Protein AF-A0A9E7F3T4-F1 (afdb_monomer)

Solvent-accessible surface area (backbone atoms only — not comparable to full-atom values): 18998 Å² total; per-residue (Å²): 138,84,79,85,74,94,78,70,84,78,69,40,48,81,39,76,68,89,86,43,88,41,66,52,68,60,65,87,92,50,96,63,85,51,64,50,78,50,92,94,36,70,33,59,64,52,42,50,52,52,27,23,68,76,32,29,88,40,54,29,51,24,41,63,39,78,74,45,80,47,76,48,68,45,98,86,71,51,73,40,64,24,36,40,56,58,60,74,48,66,40,26,24,42,54,49,50,51,51,50,53,14,34,53,12,14,43,45,73,74,65,55,52,93,89,62,40,70,42,81,46,65,86,94,62,83,71,58,72,61,60,62,72,63,70,23,34,31,39,37,27,34,62,80,45,48,59,55,48,58,76,46,46,95,76,42,87,56,47,46,36,37,34,34,45,84,60,95,88,56,68,64,62,54,50,51,39,55,74,78,43,92,44,48,78,44,45,48,68,54,33,27,49,50,4,62,78,52,72,50,91,72,84,80,74,56,35,85,38,81,64,48,70,49,73,40,62,72,95,84,63,82,62,48,70,47,79,37,33,30,40,59,54,36,22,52,38,22,39,53,46,66,80,30,70,86,31,50,70,70,54,79,48,64,71,42,22,46,60,58,65,44,65,45,70,64,73,47,90,43,30,33,39,49,81,21,77,30,31,30,84,94,46,72,11,41,50,76,72,67,57,66,92,58,76,82,73,54,72,73,54,52,50,50,53,50,50,57,51,47,54,56,39,62,73,68,34,70,70,64,33,59,54,60,78,73,108

pLDDT: mean 79.2, std 14.44, range [28.48, 96.56]

Foldseek 3Di:
DDDPPPDDPQPFDFDCDPNDTDGHRDDPVDPDFQQAQDPPDFFLLSLLVVLCVVFVAFFAEWEWAFPDWDWDQDPVRDIFIATFTDAIDTDTSNRVNLLVQLLLQLCVVVVQAAPADEAEAEDDDPQSVQSLVPLHQEYEYELVVLQVCLVCQVVRVSHAEYEYADDPDRPVSQVSCVVRHNHHYHYSVRSSVNCVVPPDDDDDDGQQGWDAFDWDPDPDDDIDTDTDGRSNVRSVLSVVCVVCVVVCVPDPDSSNVSSVSHYDYDFDLQQAAQPRRRHDHPHGGDCVNVVRPYDDDDVSSVVSVVVVVVVVQVVVDDPSVVVVVVD

Organism: NCBI:txid320322

Structure (mmCIF, N/CA/C/O backbone):
data_AF-A0A9E7F3T4-F1
#
_entry.id   AF-A0A9E7F3T4-F1
#
loop_
_atom_site.group_PDB
_atom_site.id
_atom_site.type_symbol
_atom_site.label_atom_id
_atom_site.label_alt_id
_atom_site.label_comp_id
_atom_site.label_asym_id
_atom_site.label_entity_id
_atom_site.label_seq_id
_atom_site.pdbx_PDB_ins_code
_atom_site.Cartn_x
_atom_site.Cartn_y
_atom_site.Cartn_z
_atom_site.occupancy
_atom_site.B_iso_or_equiv
_atom_site.auth_seq_id
_atom_site.auth_comp_id
_atom_site.auth_asym_id
_atom_site.auth_atom_id
_atom_site.pdbx_PDB_model_num
ATOM 1 N N . MET A 1 1 ? -12.074 -7.483 -43.590 1.00 32.19 1 MET A N 1
ATOM 2 C CA . MET A 1 1 ? -13.423 -8.076 -43.707 1.00 32.19 1 MET A CA 1
ATOM 3 C C . MET A 1 1 ? -13.594 -9.117 -42.610 1.00 32.19 1 MET A C 1
ATOM 5 O O . MET A 1 1 ? -13.228 -10.267 -42.806 1.00 32.19 1 MET A O 1
ATOM 9 N N . LEU A 1 2 ? -14.078 -8.712 -41.437 1.00 28.48 2 LEU A N 1
ATOM 10 C CA . LEU A 1 2 ? -14.527 -9.648 -40.406 1.00 28.48 2 LEU A CA 1
ATOM 11 C C . LEU A 1 2 ? -16.024 -9.848 -40.645 1.00 28.48 2 LEU A C 1
ATOM 13 O O . LEU A 1 2 ? -16.797 -8.907 -40.503 1.00 28.48 2 LEU A O 1
ATOM 17 N N . ARG A 1 3 ? -16.412 -11.035 -41.119 1.00 32.00 3 ARG A N 1
ATOM 18 C CA . ARG A 1 3 ? -17.820 -11.432 -41.198 1.00 32.00 3 ARG A CA 1
ATOM 19 C C . ARG A 1 3 ? -18.325 -11.614 -39.771 1.00 32.00 3 ARG A C 1
ATOM 21 O O . ARG A 1 3 ? -17.855 -12.509 -39.075 1.00 32.00 3 ARG A O 1
ATOM 28 N N . GLU A 1 4 ? -19.283 -10.792 -39.362 1.00 39.66 4 GLU A N 1
ATOM 29 C CA . GLU A 1 4 ? -20.151 -11.098 -38.228 1.00 39.66 4 GLU A CA 1
ATOM 30 C C . GLU A 1 4 ? -20.957 -12.357 -38.579 1.00 39.66 4 GLU A C 1
ATOM 32 O O . GLU A 1 4 ? -21.883 -12.322 -39.389 1.00 39.66 4 GLU A O 1
ATOM 37 N N . SER A 1 5 ? -20.557 -13.510 -38.037 1.00 37.91 5 SER A N 1
ATOM 38 C CA . SER A 1 5 ? -21.377 -14.719 -38.097 1.00 37.91 5 SER A CA 1
ATOM 39 C C . SER A 1 5 ? -22.418 -14.642 -36.984 1.00 37.91 5 SER A C 1
ATOM 41 O O . SER A 1 5 ? -22.091 -14.797 -35.806 1.00 37.91 5 SER A O 1
ATOM 43 N N . ASN A 1 6 ? -23.665 -14.400 -37.370 1.00 45.53 6 ASN A N 1
ATOM 44 C CA . ASN A 1 6 ? -24.772 -14.063 -36.482 1.00 45.53 6 ASN A CA 1
ATOM 45 C C . ASN A 1 6 ? -25.425 -15.272 -35.776 1.00 45.53 6 ASN A C 1
ATOM 47 O O . ASN A 1 6 ? -26.602 -15.211 -35.456 1.00 45.53 6 ASN A O 1
ATOM 51 N N . ASP A 1 7 ? -24.700 -16.377 -35.547 1.00 46.28 7 ASP A N 1
ATOM 52 C CA . ASP A 1 7 ? -25.316 -17.591 -34.976 1.00 46.28 7 ASP A CA 1
ATOM 53 C C . ASP A 1 7 ? -24.340 -18.546 -34.257 1.00 46.28 7 ASP A C 1
ATOM 55 O O . ASP A 1 7 ? -24.413 -19.775 -34.338 1.00 46.28 7 ASP A O 1
ATOM 59 N N . ALA A 1 8 ? -23.377 -17.997 -33.515 1.00 49.16 8 ALA A N 1
ATOM 60 C CA . ALA A 1 8 ? -22.582 -18.813 -32.602 1.00 49.16 8 ALA A CA 1
ATOM 61 C C . ALA A 1 8 ? -23.370 -19.043 -31.301 1.00 49.16 8 ALA A C 1
ATOM 63 O O . ALA A 1 8 ? -23.637 -18.088 -30.571 1.00 49.16 8 ALA A O 1
ATOM 64 N N . LYS A 1 9 ? -23.697 -20.307 -30.969 1.00 48.84 9 LYS A N 1
ATOM 65 C CA . LYS A 1 9 ? -24.174 -20.713 -29.629 1.00 48.84 9 LYS A CA 1
ATOM 66 C C . LYS A 1 9 ? -23.283 -20.060 -28.563 1.00 48.84 9 LYS A C 1
ATOM 68 O O . LYS A 1 9 ? -22.160 -20.516 -28.337 1.00 48.84 9 LYS A O 1
ATOM 73 N N . LYS A 1 10 ? -23.767 -19.000 -27.906 1.00 49.59 10 LYS A N 1
ATOM 74 C CA . LYS A 1 10 ? -23.047 -18.331 -26.815 1.00 49.59 10 LYS A CA 1
ATOM 75 C C . LYS A 1 10 ? -22.926 -19.318 -25.650 1.00 49.59 10 LYS A C 1
ATOM 77 O O . LYS A 1 10 ? -23.889 -19.567 -24.934 1.00 49.59 10 LYS A O 1
ATOM 82 N N . ARG A 1 11 ? -21.745 -19.923 -25.476 1.00 51.38 11 ARG A N 1
ATOM 83 C CA . ARG A 1 11 ? -21.412 -20.761 -24.311 1.00 51.38 11 ARG A CA 1
ATOM 84 C C . ARG A 1 11 ? -21.094 -19.847 -23.125 1.00 51.38 11 ARG A C 1
ATOM 86 O O . ARG A 1 11 ? -19.935 -19.536 -22.867 1.00 51.38 11 ARG A O 1
ATOM 93 N N . GLY A 1 12 ? -22.128 -19.385 -22.433 1.00 55.88 12 GLY A N 1
ATOM 94 C CA . GLY A 1 12 ? -21.996 -18.627 -21.191 1.00 55.88 12 GLY A CA 1
ATOM 95 C C . GLY A 1 12 ? -22.996 -19.110 -20.151 1.00 55.88 12 GLY A C 1
ATOM 96 O O . GLY A 1 12 ? -24.037 -19.654 -20.514 1.00 55.88 12 GLY A O 1
ATOM 97 N N . LEU A 1 13 ? -22.684 -18.929 -18.865 1.00 58.44 13 LEU A N 1
ATOM 98 C CA . LEU A 1 13 ? -23.718 -19.043 -17.839 1.00 58.44 13 LEU A CA 1
ATOM 99 C C . LEU A 1 13 ? -24.616 -17.822 -17.913 1.00 58.44 13 LEU A C 1
ATOM 101 O O . LEU A 1 13 ? -24.113 -16.701 -17.971 1.00 58.44 13 LEU A O 1
ATOM 105 N N . LEU A 1 14 ? -25.922 -18.053 -17.848 1.00 58.50 14 LEU A N 1
ATOM 106 C CA . LEU A 1 14 ? -26.858 -16.997 -17.504 1.00 58.50 14 LEU A CA 1
ATOM 107 C C . LEU A 1 14 ? -26.518 -16.501 -16.102 1.00 58.50 14 LEU A C 1
ATOM 109 O O . LEU A 1 14 ? -26.451 -17.286 -15.156 1.00 58.50 14 LEU A O 1
ATOM 113 N N . VAL A 1 15 ? -26.258 -15.206 -16.006 1.00 65.00 15 VAL A N 1
ATOM 114 C CA . VAL A 1 15 ? -26.035 -14.513 -14.743 1.00 65.00 15 VAL A CA 1
ATOM 115 C C . VAL A 1 15 ? -26.965 -13.316 -14.691 1.00 6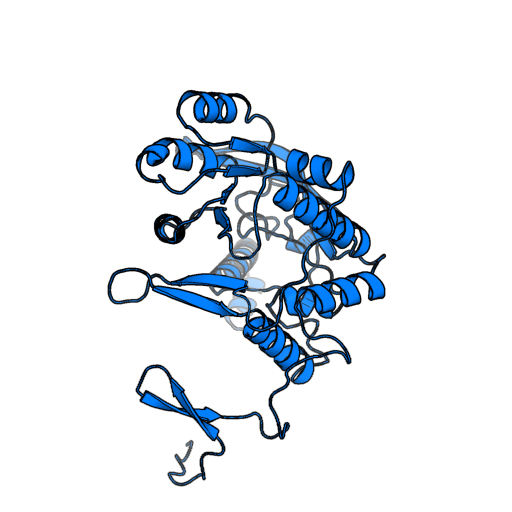5.00 15 VAL A C 1
ATOM 117 O O . VAL A 1 15 ? -27.170 -12.637 -15.696 1.00 65.00 15 VAL A O 1
ATOM 120 N N . ASP A 1 16 ? -27.530 -13.078 -13.516 1.00 58.44 16 ASP A N 1
ATOM 121 C CA . ASP A 1 16 ? -28.232 -11.838 -13.218 1.00 58.44 16 ASP A CA 1
ATOM 122 C C . ASP A 1 16 ? -27.188 -10.811 -12.764 1.00 58.44 16 ASP A C 1
ATOM 124 O O . ASP A 1 16 ? -26.596 -10.937 -11.689 1.00 58.44 16 ASP A O 1
ATOM 128 N N . ALA A 1 17 ? -26.896 -9.844 -13.631 1.00 52.25 17 ALA A N 1
ATOM 129 C CA . ALA A 1 17 ? -25.939 -8.781 -13.367 1.00 52.25 17 ALA A CA 1
ATOM 130 C C . ALA A 1 17 ? -26.692 -7.472 -13.099 1.00 52.25 17 ALA A C 1
ATOM 132 O O . ALA A 1 17 ? -26.730 -6.580 -13.940 1.00 5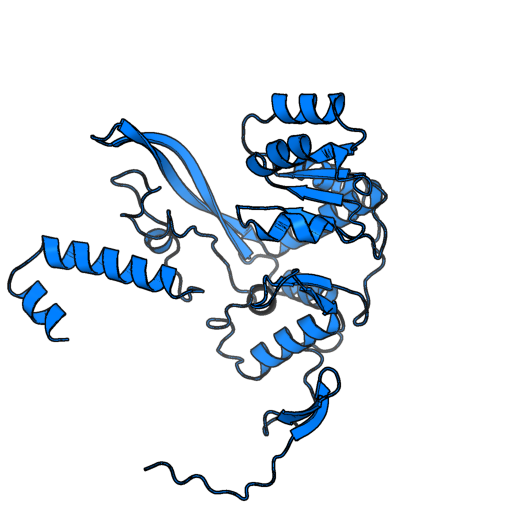2.25 17 ALA A O 1
ATOM 133 N N . GLY A 1 18 ? -27.296 -7.356 -11.914 1.00 52.50 18 GLY A N 1
ATOM 134 C CA . GLY A 1 18 ? -27.983 -6.131 -11.494 1.00 52.50 18 GLY A CA 1
ATOM 135 C C . GLY A 1 18 ? -29.373 -5.942 -12.110 1.00 52.50 18 GLY A C 1
ATOM 136 O O . GLY A 1 18 ? -29.767 -4.806 -12.359 1.00 52.50 18 GLY A O 1
ATOM 137 N N . GLY A 1 19 ? -30.111 -7.030 -12.345 1.00 60.91 19 GLY A N 1
ATOM 138 C CA . GLY A 1 19 ? -31.466 -7.026 -12.900 1.00 60.91 19 GLY A CA 1
ATOM 139 C C . GLY A 1 19 ? -31.524 -7.204 -14.418 1.00 60.91 19 GLY A C 1
ATOM 140 O O . GLY A 1 19 ? -32.616 -7.323 -14.973 1.00 60.91 19 GLY A O 1
ATOM 141 N N . GLU A 1 20 ? -30.374 -7.252 -15.097 1.00 46.12 20 GLU A N 1
ATOM 142 C CA . GLU A 1 20 ? -30.289 -7.535 -16.529 1.00 46.12 20 GLU A CA 1
ATOM 143 C C . GLU A 1 20 ? -29.740 -8.952 -16.773 1.00 46.12 20 GLU A C 1
ATOM 145 O O . GLU A 1 20 ? -28.654 -9.293 -16.282 1.00 46.12 20 GLU A O 1
ATOM 150 N N . PRO A 1 21 ? -30.452 -9.802 -17.543 1.00 59.00 21 PRO A N 1
ATOM 151 C CA . PRO A 1 21 ? -29.960 -11.125 -17.898 1.00 59.00 21 PRO A CA 1
ATOM 152 C C . PRO A 1 21 ? -28.742 -11.007 -18.823 1.00 59.00 21 PRO A C 1
ATOM 154 O O . PRO A 1 21 ? -28.840 -10.583 -19.976 1.00 59.00 21 PRO A O 1
ATOM 157 N N . GLY A 1 22 ? -27.580 -11.413 -18.312 1.00 60.47 22 GLY A N 1
ATOM 158 C CA . GLY A 1 22 ? -26.309 -11.428 -19.028 1.00 60.47 22 GLY A CA 1
ATOM 159 C C . GLY A 1 22 ? -25.767 -12.841 -19.245 1.00 60.47 22 GLY A C 1
ATOM 160 O O . GLY A 1 22 ? -26.224 -13.816 -18.648 1.00 60.47 22 GLY A O 1
ATOM 161 N N . TYR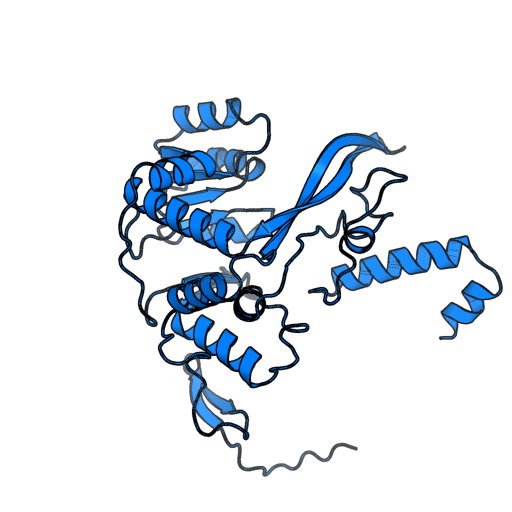 A 1 23 ? -24.741 -12.951 -20.093 1.00 56.16 23 TYR A N 1
ATOM 162 C CA . TYR A 1 23 ? -23.977 -14.186 -20.280 1.00 56.16 23 TYR A CA 1
ATOM 163 C C . TYR A 1 23 ? -22.561 -14.012 -19.732 1.00 56.16 23 TYR A C 1
ATOM 165 O O . TYR A 1 23 ? -21.744 -13.302 -20.318 1.00 56.16 23 TYR A O 1
ATOM 173 N N . ALA A 1 24 ? -22.237 -14.716 -18.651 1.00 58.25 24 ALA A N 1
ATOM 174 C CA . ALA A 1 24 ? -20.861 -14.891 -18.212 1.00 58.25 24 ALA A CA 1
ATOM 175 C C . ALA A 1 24 ? -20.185 -15.926 -19.122 1.00 58.25 24 ALA A C 1
ATOM 177 O O . ALA A 1 24 ? -20.395 -17.136 -18.988 1.00 58.25 24 ALA A O 1
ATOM 178 N N . VAL A 1 25 ? -19.398 -15.453 -20.089 1.00 55.59 25 VAL A N 1
ATOM 179 C CA . VAL A 1 25 ? -18.644 -16.318 -21.006 1.00 55.59 25 VAL A CA 1
ATOM 180 C C . VAL A 1 25 ? -17.485 -16.961 -20.243 1.00 55.59 25 VAL A C 1
ATOM 182 O O . VAL A 1 25 ? -16.633 -16.270 -19.689 1.00 55.59 25 VAL A O 1
ATOM 185 N N . ARG A 1 26 ? -17.453 -18.299 -20.199 1.00 60.62 26 ARG A N 1
ATOM 186 C CA . ARG A 1 26 ? -16.374 -19.058 -19.550 1.00 60.62 26 ARG A CA 1
ATOM 187 C C . ARG A 1 26 ? -15.220 -19.285 -20.519 1.00 60.62 26 ARG A C 1
ATOM 189 O O . ARG A 1 26 ? -15.427 -19.498 -21.714 1.00 60.62 26 ARG A O 1
ATOM 196 N N . ASN A 1 27 ? -13.997 -19.311 -19.997 1.00 61.75 27 ASN A N 1
ATOM 197 C CA . ASN A 1 27 ? -12.861 -19.797 -20.769 1.00 61.75 27 ASN A CA 1
ATOM 198 C C . ASN A 1 27 ? -13.077 -21.289 -21.079 1.00 61.75 27 ASN A C 1
ATOM 200 O O . ASN A 1 27 ? -13.153 -22.104 -20.165 1.00 61.75 27 ASN A O 1
ATOM 204 N N . HIS A 1 28 ? -13.167 -21.637 -22.367 1.00 65.69 28 HIS A N 1
ATOM 205 C CA . HIS A 1 28 ? -13.477 -22.993 -22.842 1.00 65.69 28 HIS A CA 1
ATOM 206 C C . HIS A 1 28 ? -12.525 -24.088 -22.330 1.00 65.69 28 HIS A C 1
ATOM 208 O O . HIS A 1 28 ? -12.869 -25.264 -22.402 1.00 65.69 28 HIS A O 1
ATOM 214 N N . ARG A 1 29 ? -11.336 -23.716 -21.837 1.00 64.94 29 ARG A N 1
ATOM 215 C CA . ARG A 1 29 ? -10.343 -24.643 -21.282 1.00 64.94 29 ARG A CA 1
ATOM 216 C C . ARG A 1 29 ? -10.717 -25.187 -19.898 1.00 64.94 29 ARG A C 1
ATOM 218 O O . ARG A 1 29 ? -10.053 -26.109 -19.440 1.00 64.94 29 ARG A O 1
ATOM 225 N N . PHE A 1 30 ? -11.745 -24.642 -19.241 1.00 67.06 30 PHE A N 1
ATOM 226 C CA . PHE A 1 30 ? -12.135 -25.013 -17.878 1.00 67.06 30 PHE A CA 1
ATOM 227 C C . PHE A 1 30 ? -13.628 -25.358 -17.804 1.00 67.06 30 PHE A C 1
ATOM 229 O O . PHE A 1 30 ? -14.478 -24.595 -18.266 1.00 67.06 30 PHE A O 1
ATOM 236 N N . ALA A 1 31 ? -13.950 -26.515 -17.218 1.00 67.12 31 ALA A N 1
ATOM 237 C CA . ALA A 1 31 ? -15.330 -26.988 -17.063 1.00 67.12 31 ALA A CA 1
ATOM 238 C C . ALA A 1 31 ? -16.066 -26.310 -15.887 1.00 67.12 31 ALA A C 1
ATOM 240 O O . ALA A 1 31 ? -17.285 -26.123 -15.934 1.00 67.12 31 ALA A O 1
ATOM 241 N N . SER A 1 32 ? -15.319 -25.883 -14.868 1.00 66.50 32 SER A N 1
ATOM 242 C CA . SER A 1 32 ? -15.796 -25.210 -13.655 1.00 66.50 32 SER A CA 1
ATOM 243 C C . SER A 1 32 ? -14.996 -23.925 -13.379 1.00 66.50 32 SER A C 1
ATOM 245 O O . SER A 1 32 ? -13.888 -23.771 -13.905 1.00 66.50 32 SER A O 1
ATOM 247 N N . PRO A 1 33 ? -15.546 -22.972 -12.598 1.00 66.56 33 PRO A N 1
ATOM 248 C CA . PRO A 1 33 ? -14.781 -21.834 -12.094 1.00 66.56 33 PRO A CA 1
ATOM 249 C C . PRO A 1 33 ? -13.551 -22.297 -11.305 1.00 66.56 33 PRO A C 1
ATOM 251 O O . PRO A 1 33 ? -13.609 -23.292 -10.586 1.00 66.56 33 PRO A O 1
ATOM 254 N N . VAL A 1 34 ? -12.443 -21.568 -11.440 1.00 67.62 34 VAL A N 1
ATOM 255 C CA . VAL A 1 34 ? -11.259 -21.780 -10.602 1.00 67.62 34 VAL A CA 1
ATOM 256 C C . VAL A 1 34 ? -11.489 -21.044 -9.287 1.00 67.62 34 VAL A C 1
ATOM 258 O O . VAL A 1 34 ? -11.528 -19.814 -9.272 1.00 67.62 34 VAL A O 1
ATOM 261 N N . GLU A 1 35 ? -11.668 -21.791 -8.203 1.00 65.25 35 GLU A N 1
ATOM 262 C CA . GLU A 1 35 ? -11.939 -21.225 -6.875 1.00 65.25 35 GLU A CA 1
ATOM 263 C C . GLU A 1 35 ? -10.657 -21.024 -6.060 1.00 65.25 35 GLU A C 1
ATOM 265 O O . GLU A 1 35 ? -10.528 -20.015 -5.369 1.00 65.25 35 GLU A O 1
ATOM 270 N N . SER A 1 36 ? -9.677 -21.921 -6.205 1.00 67.56 36 SER A N 1
ATOM 271 C CA . SER A 1 36 ? -8.367 -21.803 -5.568 1.00 67.56 36 SER A CA 1
ATOM 272 C C . SER A 1 36 ? -7.229 -22.287 -6.464 1.00 67.56 36 SER A C 1
ATOM 274 O O . SER A 1 36 ? -7.411 -23.096 -7.376 1.00 67.56 36 SER A O 1
ATOM 276 N N . LEU A 1 37 ? -6.037 -21.744 -6.213 1.00 66.25 37 LEU A N 1
ATOM 277 C CA . LEU A 1 37 ? -4.809 -22.085 -6.927 1.00 66.25 37 LEU A CA 1
ATOM 278 C C . LEU A 1 37 ? -4.094 -23.306 -6.334 1.00 66.25 37 LEU A C 1
ATOM 280 O O . LEU A 1 37 ? -3.462 -24.075 -7.058 1.00 66.25 37 LEU A O 1
ATOM 284 N N . TRP A 1 38 ? -4.138 -23.431 -5.008 1.00 70.62 38 TRP A N 1
ATOM 285 C CA . TRP A 1 38 ? -3.433 -24.447 -4.236 1.00 70.62 38 TRP A CA 1
ATOM 286 C C . TRP A 1 38 ? -4.438 -25.289 -3.459 1.00 70.62 38 TRP A C 1
ATOM 288 O O . TRP A 1 38 ? -5.433 -24.779 -2.939 1.00 70.62 38 TRP A O 1
ATOM 298 N N . GLU A 1 39 ? -4.167 -26.589 -3.394 1.00 72.56 39 GLU A N 1
ATOM 299 C CA . GLU A 1 39 ? -4.980 -27.527 -2.631 1.00 72.56 39 GLU A CA 1
ATOM 300 C C . GLU A 1 39 ? -4.984 -27.119 -1.149 1.00 72.56 39 GLU A C 1
ATOM 302 O O . GLU A 1 39 ? -3.942 -26.808 -0.571 1.00 72.56 39 GLU A O 1
ATOM 307 N N . GLY A 1 40 ? -6.175 -27.041 -0.552 1.00 73.06 40 GLY A N 1
ATOM 308 C CA . GLY A 1 40 ? -6.350 -26.593 0.831 1.00 73.06 40 GLY A CA 1
ATOM 309 C C . GLY A 1 40 ? -6.273 -25.076 1.060 1.00 73.06 40 GLY A C 1
ATOM 310 O O . GLY A 1 40 ? -6.352 -24.659 2.209 1.00 73.06 40 GLY A O 1
ATOM 311 N N . VAL A 1 41 ? -6.146 -24.243 0.017 1.00 80.81 41 VAL A N 1
ATOM 312 C CA . VAL A 1 41 ? -6.284 -22.779 0.142 1.00 80.81 41 VAL A CA 1
ATOM 313 C C . VAL A 1 41 ? -7.709 -22.360 -0.189 1.00 80.81 41 VAL A C 1
ATOM 315 O O . VAL A 1 41 ? -8.167 -22.540 -1.313 1.00 80.81 41 VAL A O 1
ATOM 318 N N . SER A 1 42 ? -8.390 -21.752 0.774 1.00 81.00 42 SER A N 1
ATOM 319 C CA . SER A 1 42 ? -9.767 -21.259 0.663 1.00 81.00 42 SER A CA 1
ATOM 320 C C . SER A 1 42 ? -9.898 -19.756 0.942 1.00 81.00 42 SER A C 1
ATOM 322 O O . SER A 1 42 ? -10.922 -19.144 0.626 1.00 81.00 42 SER A O 1
ATOM 324 N N . THR A 1 43 ? -8.847 -19.131 1.484 1.00 82.81 43 THR A N 1
ATOM 325 C CA . THR A 1 43 ? -8.824 -17.708 1.840 1.00 82.81 43 THR A CA 1
ATOM 326 C C . THR A 1 43 ? -7.582 -16.992 1.301 1.00 82.81 43 THR A C 1
ATOM 328 O O . THR A 1 43 ? -6.546 -17.592 1.016 1.00 82.81 43 THR A O 1
ATOM 331 N N . LEU A 1 44 ? -7.657 -15.659 1.196 1.00 80.44 44 LEU A N 1
ATOM 332 C CA . LEU A 1 44 ? -6.486 -14.831 0.874 1.00 80.44 44 LEU A CA 1
ATOM 333 C C . LEU A 1 44 ? -5.386 -14.924 1.942 1.00 80.44 44 LEU A C 1
ATOM 335 O O . LEU A 1 44 ? -4.212 -14.798 1.608 1.00 80.44 44 LEU A O 1
ATOM 339 N N . ALA A 1 45 ? -5.766 -15.124 3.208 1.00 83.50 45 ALA A N 1
ATOM 340 C CA . ALA A 1 45 ? -4.818 -15.244 4.310 1.00 83.50 45 ALA A CA 1
ATOM 341 C C . ALA A 1 45 ? -4.001 -16.535 4.178 1.00 83.50 45 ALA A C 1
ATOM 343 O O . ALA A 1 45 ? -2.778 -16.483 4.227 1.00 83.50 45 ALA A O 1
ATOM 344 N N . GLU A 1 46 ? -4.666 -17.658 3.897 1.00 86.25 46 GLU A N 1
ATOM 345 C CA . GLU A 1 46 ? -4.013 -18.945 3.629 1.00 86.25 46 GLU A CA 1
ATOM 346 C C . GLU A 1 46 ? -3.131 -18.883 2.377 1.00 86.25 46 GLU A C 1
ATOM 348 O O . GLU A 1 46 ? -2.016 -19.403 2.385 1.00 86.25 46 GLU A O 1
ATOM 353 N N . LEU A 1 47 ? -3.591 -18.213 1.309 1.00 85.25 47 LEU A N 1
ATOM 354 C CA . LEU A 1 47 ? -2.790 -18.015 0.096 1.00 85.25 47 LEU A CA 1
ATOM 355 C C . LEU A 1 47 ? -1.494 -17.256 0.408 1.00 85.25 47 LEU A C 1
ATOM 357 O O . LEU A 1 47 ? -0.410 -17.666 -0.013 1.00 85.25 47 LEU A O 1
ATOM 361 N N . PHE A 1 48 ? -1.607 -16.150 1.146 1.00 85.69 48 PHE A N 1
ATOM 362 C CA . PHE A 1 48 ? -0.461 -15.336 1.532 1.00 85.69 48 PHE A CA 1
ATOM 363 C C . PHE A 1 48 ? 0.474 -16.097 2.475 1.00 85.69 48 PHE A C 1
ATOM 365 O O . PHE A 1 48 ? 1.677 -16.133 2.234 1.00 85.69 48 PHE A O 1
ATOM 372 N N . GLU A 1 49 ? -0.062 -16.776 3.490 1.00 88.62 49 GLU A N 1
ATOM 373 C CA . GLU A 1 49 ? 0.712 -17.602 4.417 1.00 88.62 49 GLU A CA 1
ATOM 374 C C . GLU A 1 49 ? 1.490 -18.698 3.682 1.00 88.62 49 GLU A C 1
ATOM 376 O O . GLU A 1 49 ? 2.696 -18.850 3.891 1.00 88.62 49 GLU A O 1
ATOM 381 N N . GLN A 1 50 ? 0.837 -19.450 2.791 1.00 88.88 50 GLN A N 1
ATOM 382 C CA . GLN A 1 50 ? 1.509 -20.483 2.006 1.00 88.88 50 GLN A CA 1
ATOM 383 C C . GLN A 1 50 ? 2.583 -19.887 1.086 1.00 88.88 50 GLN A C 1
ATOM 385 O O . GLN A 1 50 ? 3.662 -20.472 0.952 1.00 88.88 50 GLN A O 1
ATOM 390 N N . SER A 1 51 ? 2.339 -18.709 0.500 1.00 88.31 51 SER A N 1
ATOM 391 C CA . SER A 1 51 ? 3.343 -18.026 -0.318 1.00 88.31 51 SER A CA 1
ATOM 392 C C . SER A 1 51 ? 4.557 -17.630 0.519 1.00 88.31 51 SER A C 1
ATOM 394 O O . SER A 1 51 ? 5.698 -17.937 0.165 1.00 88.31 51 SER A O 1
ATOM 396 N N . CYS A 1 52 ? 4.317 -17.050 1.695 1.00 90.38 52 CYS A N 1
ATOM 397 C CA . CYS A 1 52 ? 5.367 -16.655 2.617 1.00 90.38 52 CYS A CA 1
ATOM 398 C C . CYS A 1 52 ? 6.161 -17.844 3.159 1.00 90.38 52 CYS A C 1
ATOM 400 O O . CYS A 1 52 ? 7.380 -17.749 3.276 1.00 90.38 52 CYS A O 1
ATOM 402 N N . LYS A 1 53 ? 5.521 -18.993 3.409 1.00 91.38 53 LYS A N 1
ATOM 403 C CA . LYS A 1 53 ? 6.218 -20.242 3.758 1.00 91.38 53 LYS A CA 1
ATOM 404 C C . LYS A 1 53 ? 7.107 -20.727 2.614 1.00 91.38 53 LYS A C 1
ATOM 406 O O . LYS A 1 53 ? 8.259 -21.092 2.837 1.00 91.38 53 LYS A O 1
ATOM 411 N N . ARG A 1 54 ? 6.596 -20.710 1.380 1.00 92.38 54 ARG A N 1
ATOM 412 C CA . ARG A 1 54 ? 7.316 -21.197 0.195 1.00 92.38 54 ARG A CA 1
ATOM 413 C C . ARG A 1 54 ? 8.495 -20.309 -0.200 1.00 92.38 54 ARG A C 1
ATOM 415 O O . ARG A 1 54 ? 9.506 -20.816 -0.686 1.00 92.38 54 ARG A O 1
ATOM 422 N N . PHE A 1 55 ? 8.368 -18.997 -0.025 1.00 93.88 55 PHE A N 1
ATOM 423 C CA . PHE A 1 55 ? 9.335 -18.007 -0.498 1.00 93.88 55 PHE A CA 1
ATOM 424 C C . PHE A 1 55 ? 9.991 -17.209 0.628 1.00 93.88 55 PHE A C 1
ATOM 426 O O . PHE A 1 55 ? 10.537 -16.148 0.354 1.00 93.88 55 PHE A O 1
ATOM 433 N N . ALA A 1 56 ? 9.991 -17.724 1.861 1.00 95.56 56 ALA A N 1
ATOM 434 C CA . ALA A 1 56 ? 10.355 -17.002 3.084 1.00 95.56 56 ALA A CA 1
ATOM 435 C C . ALA A 1 56 ? 11.597 -16.101 2.966 1.00 95.56 56 ALA A C 1
ATOM 437 O O . ALA A 1 56 ? 11.551 -14.949 3.385 1.00 95.56 56 ALA A O 1
ATOM 438 N N . CYS A 1 57 ? 12.681 -16.600 2.364 1.00 96.50 57 CYS A N 1
ATOM 439 C CA . CYS A 1 57 ? 13.950 -15.872 2.245 1.00 96.50 57 CYS A CA 1
ATOM 440 C C . CYS A 1 57 ? 14.063 -14.990 0.989 1.00 96.50 57 CYS A C 1
ATOM 442 O O . CYS A 1 57 ? 15.080 -14.324 0.801 1.00 96.50 57 CYS A O 1
ATOM 444 N N . LYS A 1 58 ? 13.077 -15.008 0.085 1.00 95.12 58 LYS A N 1
ATOM 445 C CA . LYS A 1 58 ? 13.089 -14.159 -1.110 1.00 95.12 58 LYS A CA 1
ATOM 446 C C . LYS A 1 58 ? 12.687 -12.727 -0.752 1.00 95.12 58 LYS A C 1
ATOM 448 O O . LYS A 1 58 ? 11.823 -12.551 0.105 1.00 95.12 58 LYS A O 1
ATOM 453 N N . PRO A 1 59 ? 13.233 -11.714 -1.444 1.00 94.00 59 PRO A N 1
ATOM 454 C CA . PRO A 1 59 ? 12.732 -10.350 -1.343 1.00 94.00 59 PRO A CA 1
ATOM 455 C C . PRO A 1 59 ? 11.298 -10.262 -1.882 1.00 94.00 59 PRO A C 1
ATOM 457 O O . PRO A 1 59 ? 11.004 -10.805 -2.950 1.00 94.00 59 PRO A O 1
ATOM 460 N N . LEU A 1 60 ? 10.425 -9.572 -1.151 1.00 88.00 60 LEU A N 1
ATOM 461 C CA . LEU A 1 60 ? 9.028 -9.334 -1.506 1.00 88.00 60 LEU A CA 1
ATOM 462 C C . LEU A 1 60 ? 8.789 -7.860 -1.840 1.00 88.00 60 LEU A C 1
ATOM 464 O O . LEU A 1 60 ? 8.555 -7.555 -3.004 1.00 88.00 60 LEU A O 1
ATOM 468 N N . LEU A 1 61 ? 8.872 -6.951 -0.862 1.00 87.50 61 LEU A N 1
ATOM 469 C CA . LEU A 1 61 ? 8.595 -5.523 -1.077 1.00 87.50 61 LEU A CA 1
ATOM 470 C C . LEU A 1 61 ? 9.888 -4.717 -1.012 1.00 87.50 61 LEU A C 1
ATOM 472 O O . LEU A 1 61 ? 10.638 -4.806 -0.042 1.00 87.50 61 LEU A O 1
ATOM 476 N N . GLY A 1 62 ? 10.145 -3.938 -2.056 1.00 89.06 62 GLY A N 1
ATOM 477 C CA . GLY A 1 62 ? 11.317 -3.088 -2.181 1.00 89.06 62 GLY A CA 1
ATOM 478 C C . GLY A 1 62 ? 10.934 -1.619 -2.236 1.00 89.06 62 GLY A C 1
ATOM 479 O O . GLY A 1 62 ? 10.117 -1.226 -3.066 1.00 89.06 62 GLY A O 1
ATOM 480 N N . SER A 1 63 ? 11.598 -0.794 -1.433 1.00 90.12 63 SER A N 1
ATOM 481 C CA . SER A 1 63 ? 11.478 0.667 -1.481 1.00 90.12 63 SER A CA 1
ATOM 482 C C . SER A 1 63 ? 12.859 1.309 -1.545 1.00 90.12 63 SER A C 1
ATOM 484 O O . SER A 1 63 ? 13.839 0.759 -1.045 1.00 90.12 63 SER A O 1
ATOM 486 N N . ARG A 1 64 ? 12.963 2.478 -2.178 1.00 90.31 64 ARG A N 1
ATOM 487 C CA . ARG A 1 64 ? 14.224 3.227 -2.215 1.00 90.31 64 ARG A CA 1
ATOM 488 C C . ARG A 1 64 ? 14.519 3.848 -0.859 1.00 90.31 64 ARG A C 1
ATOM 490 O O . ARG A 1 64 ? 13.663 4.517 -0.287 1.00 90.31 64 ARG A O 1
ATOM 497 N N . GLU A 1 65 ? 15.759 3.710 -0.410 1.00 91.44 65 GLU A N 1
ATOM 498 C CA . GLU A 1 65 ? 16.273 4.492 0.710 1.00 91.44 65 GLU A CA 1
ATOM 499 C C . GLU A 1 65 ? 16.312 5.982 0.343 1.00 91.44 65 GLU A C 1
ATOM 501 O O . GLU A 1 65 ? 16.852 6.363 -0.700 1.00 91.44 65 GLU A O 1
ATOM 506 N N . LEU A 1 66 ? 15.749 6.837 1.193 1.00 89.62 66 LEU A N 1
ATOM 507 C CA . LEU A 1 66 ? 15.849 8.282 1.041 1.00 89.62 66 LEU A CA 1
ATOM 508 C C . LEU A 1 66 ? 17.131 8.779 1.724 1.00 89.62 66 LEU A C 1
ATOM 510 O O . LEU A 1 66 ? 17.191 8.837 2.944 1.00 89.62 66 LEU A O 1
ATOM 514 N N . ILE A 1 67 ? 18.137 9.176 0.939 1.00 93.06 67 ILE A N 1
ATOM 515 C CA . ILE A 1 67 ? 19.409 9.703 1.467 1.00 93.06 67 ILE A CA 1
ATOM 516 C C . ILE A 1 67 ? 19.246 11.165 1.881 1.00 93.06 67 ILE A C 1
ATOM 518 O O . ILE A 1 67 ? 19.704 11.577 2.942 1.00 93.06 67 ILE A O 1
ATOM 522 N N . SER A 1 68 ? 18.640 11.984 1.019 1.00 92.19 68 SER A N 1
ATOM 523 C CA . SER A 1 68 ? 18.368 13.384 1.347 1.00 92.19 68 SER A CA 1
ATOM 524 C C . SER A 1 68 ? 17.268 14.000 0.494 1.00 92.19 68 SER A C 1
ATOM 526 O O . SER A 1 68 ? 17.047 13.617 -0.659 1.00 92.19 68 SER A O 1
ATOM 528 N N . ARG A 1 69 ? 16.597 15.000 1.073 1.00 92.19 69 ARG A N 1
ATOM 529 C CA . ARG A 1 69 ? 15.672 15.899 0.378 1.00 92.19 69 ARG A CA 1
ATOM 530 C C . ARG A 1 69 ? 16.380 17.221 0.099 1.00 92.19 69 ARG A C 1
ATOM 532 O O . ARG A 1 69 ? 17.141 17.718 0.924 1.00 92.19 69 ARG A O 1
ATOM 539 N N . GLY A 1 70 ? 16.131 17.785 -1.069 1.00 88.62 70 GLY A N 1
ATOM 540 C CA . GLY A 1 70 ? 16.559 19.121 -1.454 1.00 88.62 70 GLY A CA 1
ATOM 541 C C . GLY A 1 70 ? 15.420 19.859 -2.141 1.00 88.62 70 GLY A C 1
ATOM 542 O O . GLY A 1 70 ? 14.433 19.254 -2.554 1.00 88.62 70 GLY A O 1
ATOM 543 N N . THR A 1 71 ? 15.580 21.166 -2.295 1.00 88.75 71 THR A N 1
ATOM 544 C CA . THR A 1 71 ? 14.612 22.013 -2.993 1.00 88.75 71 THR A CA 1
ATOM 545 C C . THR A 1 71 ? 15.328 22.730 -4.124 1.00 88.75 71 THR A C 1
ATOM 547 O O . THR A 1 71 ? 16.323 23.413 -3.893 1.00 88.75 71 THR A O 1
ATOM 550 N N . GLU A 1 72 ? 14.831 22.582 -5.348 1.00 85.00 72 GLU A N 1
ATOM 551 C CA . GLU A 1 72 ? 15.266 23.389 -6.487 1.00 85.00 72 GLU A CA 1
ATOM 552 C C . GLU A 1 72 ? 14.195 24.439 -6.779 1.00 85.00 72 GLU A C 1
ATOM 554 O O . GLU A 1 72 ? 13.023 24.108 -6.950 1.00 85.00 72 GLU A O 1
ATOM 559 N N . VAL A 1 73 ? 14.593 25.708 -6.838 1.00 84.31 73 VAL A N 1
ATOM 560 C CA . VAL A 1 73 ? 13.707 26.803 -7.241 1.00 84.31 73 VAL A CA 1
ATOM 561 C C . VAL A 1 73 ? 13.916 27.055 -8.731 1.00 84.31 73 VAL A C 1
ATOM 563 O O . VAL A 1 73 ? 15.041 27.267 -9.182 1.00 84.31 73 VAL A O 1
ATOM 566 N N . SER A 1 74 ? 12.839 26.971 -9.508 1.00 77.31 74 SER A N 1
ATOM 567 C CA . SER A 1 74 ? 12.846 27.321 -10.929 1.00 77.31 74 SER A CA 1
ATOM 568 C C . SER A 1 74 ? 13.009 28.831 -11.113 1.00 77.31 74 SER A C 1
ATOM 570 O O . SER A 1 74 ? 12.747 29.609 -10.198 1.00 77.31 74 SER A O 1
ATOM 572 N N . GLN A 1 75 ? 13.375 29.254 -12.323 1.00 78.56 75 GLN A N 1
ATOM 573 C CA . GLN A 1 75 ? 13.466 30.672 -12.694 1.00 78.56 75 GLN A CA 1
ATOM 574 C C . GLN A 1 75 ? 12.139 31.422 -12.463 1.00 78.56 75 GLN A C 1
ATOM 576 O O . GLN A 1 75 ? 12.156 32.597 -12.117 1.00 78.56 75 GLN A O 1
ATOM 581 N N . ASP A 1 76 ? 11.006 30.715 -12.534 1.00 80.25 76 ASP A N 1
ATOM 582 C CA . ASP A 1 76 ? 9.663 31.252 -12.260 1.00 80.25 76 ASP A CA 1
ATOM 583 C C . ASP A 1 76 ? 9.323 31.348 -10.753 1.00 80.25 76 ASP A C 1
ATOM 585 O O . ASP A 1 76 ? 8.160 31.512 -10.390 1.00 80.25 76 ASP A O 1
ATOM 589 N N . GLY A 1 77 ? 10.282 31.117 -9.850 1.00 78.75 77 GLY A N 1
ATOM 590 C CA . GLY A 1 77 ? 10.076 31.131 -8.393 1.00 78.75 77 GLY A CA 1
ATOM 591 C C . GLY A 1 77 ? 9.381 29.890 -7.812 1.00 78.75 77 GLY A C 1
ATOM 592 O O . GLY A 1 77 ? 9.261 29.760 -6.595 1.00 78.75 77 GLY A O 1
ATOM 593 N N . ARG A 1 78 ? 8.950 28.938 -8.651 1.00 81.50 78 ARG A N 1
ATOM 594 C CA . ARG A 1 78 ? 8.351 27.669 -8.200 1.00 81.50 78 ARG A CA 1
ATOM 595 C C . ARG A 1 78 ? 9.403 26.753 -7.581 1.00 81.50 78 ARG A C 1
ATOM 597 O O . ARG A 1 78 ? 10.395 26.436 -8.235 1.00 81.50 78 ARG A O 1
ATOM 604 N N . SER A 1 79 ? 9.165 26.291 -6.358 1.00 80.69 79 SER A N 1
ATOM 605 C CA . SER A 1 79 ? 10.006 25.310 -5.675 1.00 80.69 79 SER A CA 1
ATOM 606 C C . SER A 1 79 ? 9.562 23.880 -5.987 1.00 80.69 79 SER A C 1
ATOM 608 O O . SER A 1 79 ? 8.377 23.549 -5.961 1.00 80.69 79 SER A O 1
ATOM 610 N N . PHE A 1 80 ? 10.530 23.018 -6.279 1.00 83.62 80 PHE A N 1
ATOM 611 C CA . PHE A 1 80 ? 10.322 21.598 -6.526 1.00 83.62 80 PHE A CA 1
ATOM 612 C C . PHE A 1 80 ? 11.177 20.782 -5.564 1.00 83.62 80 PHE A C 1
ATOM 614 O O . PHE A 1 80 ? 12.387 20.989 -5.460 1.00 83.62 80 PHE A O 1
ATOM 621 N N . GLU A 1 81 ? 10.544 19.831 -4.882 1.00 87.88 81 GLU A N 1
ATOM 622 C CA . GLU A 1 81 ? 11.248 18.844 -4.066 1.00 87.88 81 GLU A CA 1
ATOM 623 C C . GLU A 1 81 ? 12.076 17.921 -4.973 1.00 87.88 81 GLU A C 1
ATOM 625 O O . GLU A 1 81 ? 11.573 17.355 -5.947 1.00 87.88 81 GLU A O 1
ATOM 630 N N . LYS A 1 82 ? 13.348 17.753 -4.621 1.00 91.31 82 LYS A N 1
ATOM 631 C CA . LYS A 1 82 ? 14.286 16.806 -5.219 1.00 91.31 82 LYS A CA 1
ATOM 632 C C . LYS A 1 82 ? 14.724 15.796 -4.169 1.00 91.31 82 LYS A C 1
ATOM 634 O O . LYS A 1 82 ? 15.057 16.153 -3.045 1.00 91.31 82 LYS A O 1
ATOM 639 N N . LEU A 1 83 ? 14.780 14.536 -4.561 1.00 93.19 83 LEU A N 1
ATOM 640 C CA . LEU A 1 83 ? 15.137 13.399 -3.732 1.00 93.19 83 LEU A CA 1
ATOM 641 C C . LEU A 1 83 ? 16.458 12.821 -4.234 1.00 93.19 83 LEU A C 1
ATOM 643 O O . LEU A 1 83 ? 16.622 12.532 -5.424 1.00 93.19 83 LEU A O 1
ATOM 647 N N . HIS A 1 84 ? 17.404 12.645 -3.319 1.00 94.19 84 HIS A N 1
ATOM 648 C CA . HIS A 1 84 ? 18.552 11.777 -3.522 1.00 94.19 84 HIS A CA 1
ATOM 649 C C . HIS A 1 84 ? 18.205 10.411 -2.939 1.00 94.19 84 HIS A C 1
ATOM 651 O O . HIS A 1 84 ? 18.066 10.265 -1.726 1.00 94.19 84 HIS A O 1
ATOM 657 N N . LEU A 1 85 ? 18.023 9.430 -3.818 1.00 94.06 85 LEU A N 1
ATOM 658 C CA . LEU A 1 85 ? 17.592 8.089 -3.448 1.00 94.06 85 LEU A CA 1
ATOM 659 C C . LEU A 1 85 ? 18.765 7.105 -3.553 1.00 94.06 85 LEU A C 1
ATOM 661 O O . LEU A 1 85 ? 19.479 7.096 -4.558 1.00 94.06 85 LEU A O 1
ATOM 665 N N . GLY A 1 86 ? 18.934 6.266 -2.532 1.00 94.06 86 GLY A N 1
ATOM 666 C CA . GLY A 1 86 ? 19.951 5.220 -2.432 1.00 94.06 86 GLY A CA 1
ATOM 667 C C . GLY A 1 86 ? 19.576 3.954 -3.195 1.00 94.06 86 GLY A C 1
ATOM 668 O O . GLY A 1 86 ? 18.946 4.026 -4.249 1.00 94.06 86 GLY A O 1
ATOM 669 N N . ASN A 1 87 ? 19.965 2.787 -2.687 1.00 95.88 87 ASN A N 1
ATOM 670 C CA . ASN A 1 87 ? 19.564 1.504 -3.269 1.00 95.88 87 ASN A CA 1
ATOM 671 C C . ASN A 1 87 ? 18.153 1.097 -2.810 1.00 95.88 87 ASN A C 1
ATOM 673 O O . ASN A 1 87 ? 17.563 1.725 -1.928 1.00 95.88 87 ASN A O 1
ATOM 677 N N . TYR A 1 88 ? 17.597 0.059 -3.439 1.00 93.88 88 TYR A N 1
ATOM 678 C CA . TYR A 1 88 ? 16.393 -0.592 -2.928 1.00 93.88 88 TYR A CA 1
ATOM 679 C C . TYR A 1 88 ? 16.723 -1.358 -1.648 1.00 93.88 88 TYR A C 1
ATOM 681 O O . TYR A 1 88 ? 17.608 -2.213 -1.654 1.00 93.88 88 TYR A O 1
ATOM 689 N N . GLN A 1 89 ? 15.978 -1.061 -0.591 1.00 93.75 89 GLN A N 1
ATOM 690 C CA . GLN A 1 89 ? 15.921 -1.849 0.631 1.00 93.75 89 GLN A CA 1
ATOM 691 C C . GLN A 1 89 ? 14.722 -2.784 0.525 1.00 93.75 89 GLN A C 1
ATOM 693 O O . GLN A 1 89 ? 13.642 -2.365 0.098 1.00 93.75 89 GLN A O 1
ATOM 698 N N . TRP A 1 90 ? 14.928 -4.051 0.865 1.00 93.25 90 TRP A N 1
ATOM 699 C CA . TRP A 1 90 ? 13.945 -5.108 0.663 1.00 93.25 90 TRP A CA 1
ATOM 700 C C . TRP A 1 90 ? 13.513 -5.699 1.992 1.00 93.25 90 TRP A C 1
ATOM 702 O O . TRP A 1 90 ? 14.356 -5.975 2.839 1.00 93.25 90 TRP A O 1
ATOM 712 N N . ILE A 1 91 ? 12.218 -5.972 2.113 1.00 90.88 91 ILE A N 1
ATOM 713 C CA . ILE A 1 91 ? 11.705 -6.924 3.095 1.00 90.88 91 ILE A CA 1
ATOM 714 C C . ILE A 1 91 ? 11.486 -8.263 2.401 1.00 90.88 91 ILE A C 1
ATOM 716 O O . ILE A 1 91 ? 10.996 -8.326 1.268 1.00 90.88 91 ILE A O 1
ATOM 720 N N . SER A 1 92 ? 11.859 -9.341 3.068 1.00 95.62 92 SER A N 1
ATOM 721 C CA . SER A 1 92 ? 11.593 -10.700 2.620 1.00 95.62 92 SER A CA 1
ATOM 722 C C . SER A 1 92 ? 10.131 -11.096 2.833 1.00 95.62 92 SER A C 1
ATOM 724 O O . SER A 1 92 ? 9.407 -10.481 3.617 1.00 95.62 92 SER A O 1
ATOM 726 N N . TYR A 1 93 ? 9.687 -12.159 2.163 1.00 92.81 93 TYR A N 1
ATOM 727 C CA . TYR A 1 93 ? 8.369 -12.756 2.406 1.00 92.81 93 TYR A CA 1
ATOM 728 C C . TYR A 1 93 ? 8.169 -13.137 3.883 1.00 92.81 93 TYR A C 1
ATOM 730 O O . TYR A 1 93 ? 7.102 -12.907 4.449 1.00 92.81 93 TYR A O 1
ATOM 738 N N . GLY A 1 94 ? 9.198 -13.697 4.527 1.00 93.44 94 GLY A N 1
ATOM 739 C CA . GLY A 1 94 ? 9.140 -14.074 5.938 1.00 93.44 94 GLY A CA 1
ATOM 740 C C . GLY A 1 94 ? 9.018 -12.867 6.872 1.00 93.44 94 GLY A C 1
ATOM 741 O O . GLY A 1 94 ? 8.261 -12.917 7.839 1.00 93.44 94 GLY A O 1
ATOM 742 N N . GLU A 1 95 ? 9.724 -11.773 6.579 1.00 92.38 95 GLU A N 1
ATOM 743 C CA . GLU A 1 95 ? 9.601 -10.513 7.329 1.00 92.38 95 GLU A CA 1
ATOM 744 C C . GLU A 1 95 ? 8.236 -9.861 7.117 1.00 92.38 95 GLU A C 1
ATOM 746 O O . GLU A 1 95 ? 7.601 -9.457 8.087 1.00 92.38 95 GLU A O 1
ATOM 751 N N . ALA A 1 96 ? 7.737 -9.835 5.878 1.00 88.50 96 ALA A N 1
ATOM 752 C CA . ALA A 1 96 ? 6.411 -9.313 5.571 1.00 88.50 96 ALA A CA 1
ATOM 753 C C . ALA A 1 96 ? 5.304 -10.099 6.288 1.00 88.50 96 ALA A C 1
ATOM 755 O O . ALA A 1 96 ? 4.387 -9.500 6.842 1.00 88.50 96 ALA A O 1
ATOM 756 N N . PHE A 1 97 ? 5.403 -11.432 6.338 1.00 90.62 97 PHE A N 1
ATOM 757 C CA . PHE A 1 97 ? 4.453 -12.258 7.083 1.00 90.62 97 PHE A CA 1
ATOM 758 C C . PHE A 1 97 ? 4.456 -11.933 8.580 1.00 90.62 97 PHE A C 1
ATOM 760 O O . PHE A 1 97 ? 3.393 -11.741 9.165 1.00 90.62 97 PHE A O 1
ATOM 767 N N . LYS A 1 98 ? 5.641 -11.799 9.191 1.00 92.25 98 LYS A N 1
ATOM 768 C CA . LYS A 1 98 ? 5.769 -11.392 10.600 1.00 92.25 98 LYS A CA 1
ATOM 769 C C . LYS A 1 98 ? 5.145 -10.020 10.848 1.00 92.25 98 LYS A C 1
ATOM 771 O O . LYS A 1 98 ? 4.353 -9.889 11.776 1.00 92.25 98 LYS A O 1
ATOM 776 N N . ALA A 1 99 ? 5.443 -9.035 10.001 1.00 89.50 99 ALA A N 1
ATOM 777 C CA . ALA A 1 99 ? 4.871 -7.696 10.102 1.00 89.50 99 ALA A CA 1
ATOM 778 C C . ALA A 1 99 ? 3.335 -7.724 9.994 1.00 89.50 99 ALA A C 1
ATOM 780 O O . ALA A 1 99 ? 2.649 -7.088 10.789 1.00 89.50 99 ALA A O 1
ATOM 781 N N . VAL A 1 100 ? 2.773 -8.519 9.074 1.00 89.44 100 VAL A N 1
ATOM 782 C CA . VAL A 1 100 ? 1.316 -8.699 8.945 1.00 89.44 100 VAL A CA 1
ATOM 783 C C . VAL A 1 100 ? 0.707 -9.317 10.206 1.00 89.44 100 VAL A C 1
ATOM 785 O O . VAL A 1 100 ? -0.308 -8.813 10.682 1.00 89.44 100 VAL A O 1
ATOM 788 N N . CYS A 1 101 ? 1.316 -10.359 10.781 1.00 91.81 101 CYS A N 1
ATOM 789 C CA . CYS A 1 101 ? 0.837 -10.977 12.025 1.00 91.81 101 CYS A CA 1
ATOM 790 C C . CYS A 1 101 ? 0.897 -10.011 13.218 1.00 91.81 101 CYS A C 1
ATOM 792 O O . CYS A 1 101 ? -0.050 -9.939 14.007 1.00 91.81 101 CYS A O 1
ATOM 794 N N . ASN A 1 102 ? 1.981 -9.238 13.322 1.00 93.69 102 ASN A N 1
ATOM 795 C CA . ASN A 1 102 ? 2.149 -8.214 14.348 1.00 93.69 102 ASN A CA 1
ATOM 796 C C . ASN A 1 102 ? 1.088 -7.117 14.194 1.00 93.69 102 ASN A C 1
ATOM 798 O O . ASN A 1 102 ? 0.370 -6.815 15.140 1.00 93.69 102 ASN A O 1
ATOM 802 N N . ILE A 1 103 ? 0.902 -6.571 12.990 1.00 91.50 103 ILE A N 1
ATOM 803 C CA . ILE A 1 103 ? -0.133 -5.562 12.733 1.00 91.50 103 ILE A CA 1
ATOM 804 C C . ILE A 1 103 ? -1.530 -6.117 13.019 1.00 91.50 103 ILE A C 1
ATOM 806 O O . ILE A 1 103 ? -2.313 -5.450 13.689 1.00 91.50 103 ILE A O 1
ATOM 810 N N . ALA A 1 104 ? -1.849 -7.337 12.578 1.00 90.44 104 ALA A N 1
ATOM 811 C CA . ALA A 1 104 ? -3.143 -7.962 12.850 1.00 90.44 104 ALA A CA 1
ATOM 812 C C . ALA A 1 104 ? -3.412 -8.079 14.360 1.00 90.44 104 ALA A C 1
ATOM 814 O O . ALA A 1 104 ? -4.475 -7.671 14.829 1.00 90.44 104 ALA A O 1
ATOM 815 N N . SER A 1 105 ? -2.425 -8.550 15.129 1.00 93.94 105 SER A N 1
ATOM 816 C CA . SER A 1 105 ? -2.510 -8.631 16.593 1.00 93.94 105 SER A CA 1
ATOM 817 C C . SER A 1 105 ? -2.678 -7.251 17.237 1.00 93.94 105 SER A C 1
ATOM 819 O O . SER A 1 105 ? -3.492 -7.084 18.145 1.00 93.94 105 SER A O 1
ATOM 821 N N . GLY A 1 106 ? -1.951 -6.242 16.751 1.00 94.69 106 GLY A N 1
ATOM 822 C CA . GLY A 1 106 ? -2.057 -4.864 17.229 1.00 94.69 106 GLY A CA 1
ATOM 823 C C . GLY A 1 106 ? -3.433 -4.248 16.975 1.00 94.69 106 GLY A C 1
ATOM 824 O O . GLY A 1 106 ? -4.000 -3.614 17.863 1.00 94.69 106 GLY A O 1
ATOM 825 N N . LEU A 1 107 ? -4.017 -4.480 15.794 1.00 92.62 107 LEU A N 1
ATOM 826 C CA . LEU A 1 107 ? -5.370 -4.022 15.462 1.00 92.62 107 LEU A CA 1
ATOM 827 C C . LEU A 1 107 ? -6.420 -4.652 16.393 1.00 92.62 107 LEU A C 1
ATOM 829 O O . LEU A 1 107 ? -7.295 -3.942 16.889 1.00 92.62 107 LEU A O 1
ATOM 833 N N . LEU A 1 108 ? -6.303 -5.951 16.693 1.00 93.25 108 LEU A N 1
ATOM 834 C CA . LEU A 1 108 ? -7.186 -6.630 17.652 1.00 93.25 108 LEU A CA 1
ATOM 835 C C . LEU A 1 108 ? -7.062 -6.036 19.062 1.00 93.25 108 LEU A C 1
ATOM 837 O O . LEU A 1 108 ? -8.068 -5.855 19.747 1.00 93.25 108 LEU A O 1
ATOM 841 N N . GLN A 1 109 ? -5.847 -5.680 19.490 1.00 93.69 109 GLN A N 1
ATOM 842 C CA . GLN A 1 109 ? -5.619 -5.026 20.783 1.00 93.69 109 GLN A CA 1
ATOM 843 C C . GLN A 1 109 ? -6.196 -3.610 20.863 1.00 93.69 109 GLN A C 1
ATOM 845 O O . GLN A 1 109 ? -6.626 -3.196 21.938 1.00 93.69 109 GLN A O 1
ATOM 850 N N . LEU A 1 110 ? -6.266 -2.885 19.741 1.00 92.50 110 LEU A N 1
ATOM 851 C CA . LEU A 1 110 ? -6.999 -1.616 19.662 1.00 92.50 110 LEU A CA 1
ATOM 852 C C . LEU A 1 110 ? -8.524 -1.799 19.760 1.00 92.50 110 LEU A C 1
ATOM 854 O O . LEU A 1 110 ? -9.253 -0.814 19.824 1.00 92.50 110 LEU A O 1
ATOM 858 N N . GLY A 1 111 ? -9.012 -3.042 19.805 1.00 91.88 111 GLY A N 1
ATOM 859 C CA . GLY A 1 111 ? -10.429 -3.370 19.912 1.00 91.88 111 GLY A CA 1
ATOM 860 C C . GLY A 1 111 ? -11.144 -3.459 18.567 1.00 91.88 111 GLY A C 1
ATOM 861 O O . GLY A 1 111 ? -12.371 -3.554 18.561 1.00 91.88 111 GLY A O 1
ATOM 862 N N . ILE A 1 112 ? -10.402 -3.448 17.453 1.00 90.88 112 ILE A N 1
ATOM 863 C CA . ILE A 1 112 ? -10.957 -3.616 16.108 1.00 90.88 112 ILE A CA 1
ATOM 864 C C . ILE A 1 112 ? -11.387 -5.071 15.947 1.00 90.88 112 ILE A C 1
ATOM 866 O O . ILE A 1 112 ? -10.599 -5.993 16.153 1.00 90.88 112 ILE A O 1
ATOM 870 N N . LYS A 1 113 ? -12.650 -5.281 15.585 1.00 88.25 113 LYS A N 1
ATOM 871 C CA . LYS A 1 113 ? -13.262 -6.607 15.474 1.00 88.25 113 LYS A CA 1
ATOM 872 C C . LYS A 1 113 ? -13.446 -7.022 14.022 1.00 88.25 113 LYS A C 1
ATOM 874 O O . LYS A 1 113 ? -13.378 -6.223 13.090 1.00 88.25 113 LYS A O 1
ATOM 879 N N . LYS A 1 114 ? -13.739 -8.308 13.828 1.00 84.19 114 LYS A N 1
ATOM 880 C CA . LYS A 1 114 ? -14.212 -8.824 12.541 1.00 84.19 114 LYS A CA 1
ATOM 881 C C . LYS A 1 114 ? -15.415 -8.001 12.068 1.00 84.19 114 LYS A C 1
ATOM 883 O O . LYS A 1 114 ? -16.324 -7.739 12.85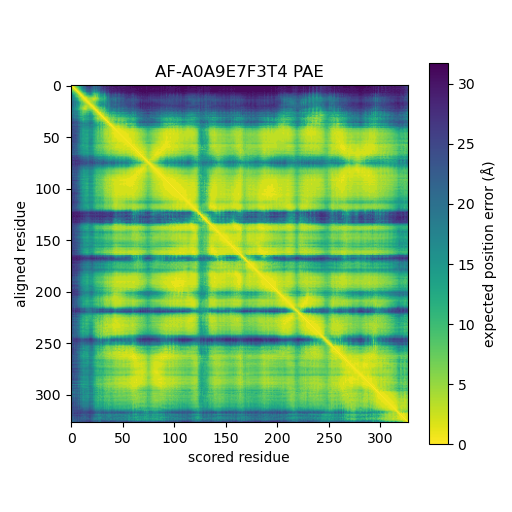1 1.00 84.19 114 LYS A O 1
ATOM 888 N N . ASN A 1 115 ? -15.409 -7.638 10.787 1.00 83.25 115 ASN A N 1
ATOM 889 C CA . ASN A 1 115 ? -16.385 -6.772 10.109 1.00 83.25 115 ASN A CA 1
ATOM 890 C C . ASN A 1 115 ? -16.312 -5.270 10.428 1.00 83.25 115 ASN A C 1
ATOM 892 O O . ASN A 1 115 ? -17.035 -4.505 9.785 1.00 83.25 115 ASN A O 1
ATOM 896 N N . ASP A 1 116 ? -15.421 -4.825 11.321 1.00 88.56 116 ASP A N 1
ATOM 897 C CA . ASP A 1 116 ? -15.126 -3.397 11.429 1.00 88.56 116 ASP A CA 1
ATOM 898 C C . ASP A 1 116 ? -14.490 -2.892 10.130 1.00 88.56 116 ASP A C 1
ATOM 900 O O . ASP A 1 116 ? -13.694 -3.573 9.474 1.00 88.56 116 ASP A O 1
ATOM 904 N N . ARG A 1 117 ? -14.853 -1.668 9.747 1.00 88.12 117 ARG A N 1
ATOM 905 C CA . ARG A 1 117 ? -14.414 -1.059 8.493 1.00 88.12 117 ARG A CA 1
ATOM 906 C C . ARG A 1 117 ? -13.240 -0.136 8.758 1.00 88.12 117 ARG A C 1
ATOM 908 O O . ARG A 1 117 ? -13.364 0.852 9.482 1.00 88.12 117 ARG A O 1
ATOM 915 N N . ILE A 1 118 ? -12.118 -0.460 8.123 1.00 89.25 118 ILE A N 1
ATOM 916 C CA . ILE A 1 118 ? -10.906 0.351 8.140 1.00 89.25 118 ILE A CA 1
ATOM 917 C C . ILE A 1 118 ? -10.780 1.071 6.797 1.00 89.25 118 ILE A C 1
ATOM 919 O O . ILE A 1 118 ? -10.701 0.423 5.752 1.00 89.25 118 ILE A O 1
ATOM 923 N N . ALA A 1 119 ? -10.734 2.401 6.813 1.00 87.62 119 ALA A N 1
ATOM 924 C CA . ALA A 1 119 ? -10.402 3.184 5.628 1.00 87.62 119 ALA A CA 1
ATOM 925 C C . ALA A 1 119 ? -8.887 3.382 5.541 1.00 87.62 119 ALA A C 1
ATOM 927 O O . ALA A 1 119 ? -8.264 3.788 6.516 1.00 87.62 119 ALA A O 1
ATOM 928 N N . ILE A 1 120 ? -8.294 3.146 4.370 1.00 82.12 120 ILE A N 1
ATOM 929 C CA . ILE A 1 120 ? -6.898 3.507 4.091 1.00 82.12 120 ILE A CA 1
ATOM 930 C C . ILE A 1 120 ? -6.909 4.785 3.254 1.00 82.12 120 ILE A C 1
ATOM 932 O O . ILE A 1 120 ? -7.386 4.790 2.121 1.00 82.12 120 ILE A O 1
ATOM 936 N N . PHE A 1 121 ? -6.391 5.868 3.822 1.00 77.31 121 PHE A N 1
ATOM 937 C CA . PHE A 1 121 ? -6.361 7.202 3.244 1.00 77.31 121 PHE A CA 1
ATOM 938 C C . PHE A 1 121 ? -4.915 7.643 2.975 1.00 77.31 121 PHE A C 1
ATOM 940 O O . PHE A 1 121 ? -4.254 8.260 3.811 1.00 77.31 121 PHE A O 1
ATOM 947 N N . CYS A 1 122 ? -4.427 7.306 1.779 1.00 68.56 122 CYS A N 1
ATOM 948 C CA . CYS A 1 122 ? -3.082 7.627 1.289 1.00 68.56 122 CYS A CA 1
ATOM 949 C C . CYS A 1 122 ? -3.159 8.352 -0.074 1.00 68.56 122 CYS A C 1
ATOM 951 O O . CYS A 1 122 ? -4.232 8.404 -0.667 1.00 68.56 122 CYS A O 1
ATOM 953 N N . GLU A 1 123 ? -2.037 8.936 -0.526 1.00 63.72 123 GLU A N 1
ATOM 954 C CA . GLU A 1 123 ? -1.909 10.027 -1.521 1.00 63.72 123 GLU A CA 1
ATOM 955 C C . GLU A 1 123 ? -3.087 10.349 -2.485 1.00 63.72 123 GLU A C 1
ATOM 957 O O . GLU A 1 123 ? -3.732 9.517 -3.124 1.00 63.72 123 GLU A O 1
ATOM 962 N N . THR A 1 124 ? -3.286 11.665 -2.612 1.00 43.69 124 THR A N 1
ATOM 963 C CA . THR A 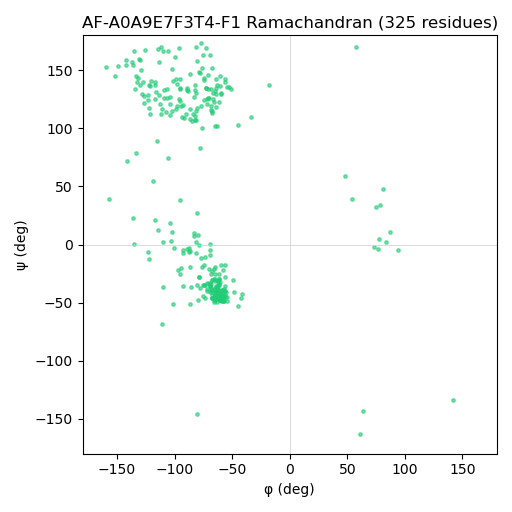1 124 ? -4.415 12.447 -3.148 1.00 43.69 124 THR A CA 1
ATOM 964 C C . THR A 1 124 ? -5.221 11.880 -4.315 1.00 43.69 124 THR A C 1
ATOM 966 O O . THR A 1 124 ? -4.815 12.001 -5.471 1.00 43.69 124 THR A O 1
ATOM 969 N N . ARG A 1 125 ? -6.466 11.496 -4.007 1.00 42.31 125 ARG A N 1
ATOM 970 C CA . ARG A 1 125 ? -7.643 11.571 -4.890 1.00 42.31 125 ARG A CA 1
ATOM 971 C C . ARG A 1 125 ? -8.825 12.181 -4.113 1.00 42.31 125 ARG A C 1
ATOM 973 O O . ARG A 1 125 ? -8.914 12.019 -2.900 1.00 42.31 125 ARG A O 1
ATOM 980 N N . ALA A 1 126 ? -9.686 12.960 -4.761 1.00 37.31 126 ALA A N 1
ATOM 981 C CA . ALA A 1 126 ? -10.803 13.645 -4.087 1.00 37.31 126 ALA A CA 1
ATOM 982 C C . ALA A 1 126 ? -11.893 12.657 -3.618 1.00 37.31 126 ALA A C 1
ATOM 984 O O . ALA A 1 126 ? -12.653 12.927 -2.692 1.00 37.31 126 ALA A O 1
ATOM 985 N N . GLU A 1 127 ? -11.917 11.478 -4.231 1.00 45.38 127 GLU A N 1
ATOM 986 C CA . GLU A 1 127 ? -12.896 10.412 -4.052 1.00 45.38 127 GLU A CA 1
ATOM 987 C C . GLU A 1 127 ? -12.823 9.726 -2.670 1.00 45.38 127 GLU A C 1
ATOM 989 O O . GLU A 1 127 ? -13.719 8.968 -2.308 1.00 45.38 127 GLU A O 1
ATOM 994 N N . TRP A 1 128 ? -11.799 10.024 -1.862 1.00 49.94 128 TRP A N 1
ATOM 995 C CA . TRP A 1 128 ? -11.603 9.456 -0.522 1.00 49.94 128 TRP A CA 1
ATOM 996 C C . TRP A 1 128 ? -12.517 10.045 0.561 1.00 49.94 128 TRP A C 1
ATOM 998 O O . TRP A 1 128 ? -12.759 9.381 1.566 1.00 49.94 128 TRP A O 1
ATOM 1008 N N . PHE A 1 129 ? -13.095 11.234 0.339 1.00 44.81 129 PHE A N 1
ATOM 1009 C CA . PHE A 1 129 ? -14.128 11.807 1.221 1.00 44.81 129 PHE A CA 1
ATOM 1010 C C . PHE A 1 129 ? -15.349 10.875 1.364 1.00 44.81 129 PHE A C 1
ATOM 1012 O O . PHE A 1 129 ? -16.088 10.931 2.339 1.00 44.81 129 PHE A O 1
ATOM 1019 N N . LEU A 1 130 ? -15.538 9.974 0.399 1.00 47.47 130 LEU A N 1
ATOM 1020 C CA . LEU A 1 130 ? -16.744 9.166 0.247 1.00 47.47 130 LEU A CA 1
ATOM 1021 C C . LEU A 1 130 ? -16.582 7.774 0.871 1.00 47.47 130 LEU A C 1
ATOM 1023 O O . LEU A 1 130 ? -17.569 7.169 1.279 1.00 47.47 130 LEU A O 1
ATOM 1027 N N . ALA A 1 131 ? -15.337 7.309 1.040 1.00 46.47 131 ALA A N 1
ATOM 1028 C CA . ALA A 1 131 ? -15.022 6.100 1.800 1.00 46.47 131 ALA A CA 1
ATOM 1029 C C . ALA A 1 131 ? -15.281 6.275 3.307 1.00 46.47 131 ALA A C 1
ATOM 1031 O O . ALA A 1 131 ? -15.559 5.302 3.995 1.00 46.47 131 ALA A O 1
ATOM 1032 N N . LEU A 1 132 ? -15.242 7.510 3.819 1.00 50.66 132 LEU A N 1
ATOM 1033 C CA . LEU A 1 132 ? -15.513 7.812 5.229 1.00 50.66 132 LEU A CA 1
ATOM 1034 C C . LEU A 1 132 ? -17.011 7.794 5.578 1.00 50.66 132 LEU A C 1
ATOM 1036 O O . LEU A 1 132 ? -17.353 7.743 6.753 1.00 50.66 132 LEU A O 1
ATOM 1040 N N . GLN A 1 133 ? -17.907 7.752 4.582 1.00 51.22 133 GLN A N 1
ATOM 1041 C CA . GLN A 1 133 ? -19.355 7.656 4.807 1.00 51.22 133 GLN A CA 1
ATOM 1042 C C . GLN A 1 133 ? -19.846 6.223 5.096 1.00 51.22 133 GLN A C 1
ATOM 1044 O O . GLN A 1 133 ? -21.043 6.015 5.272 1.00 51.22 133 GLN A O 1
ATOM 1049 N N . THR A 1 134 ? -18.960 5.218 5.161 1.00 58.66 134 THR A N 1
ATOM 1050 C CA . THR A 1 134 ? -19.349 3.806 5.359 1.00 58.66 134 THR A CA 1
ATOM 1051 C C . THR A 1 134 ? -19.302 3.319 6.800 1.00 58.66 134 THR A C 1
ATOM 1053 O O . THR A 1 134 ? -18.869 2.192 7.014 1.00 58.66 134 THR A O 1
ATOM 1056 N N . GLU A 1 135 ? -19.682 4.124 7.792 1.00 72.38 135 GLU A N 1
ATOM 1057 C CA . GLU A 1 135 ? -19.569 3.719 9.209 1.00 72.38 135 GLU A CA 1
ATOM 1058 C C . GLU A 1 135 ? -18.137 3.271 9.569 1.00 72.38 135 GLU A C 1
ATOM 1060 O O . GLU A 1 135 ? -17.909 2.280 10.264 1.00 72.38 135 GLU A O 1
ATOM 1065 N N . VAL A 1 136 ? -17.140 3.972 9.022 1.00 84.44 136 VAL A N 1
ATOM 1066 C CA . VAL A 1 136 ? -15.727 3.673 9.265 1.00 84.44 136 VAL A CA 1
ATOM 1067 C C . VAL A 1 136 ? -15.406 3.968 10.723 1.00 84.44 136 VAL A C 1
ATOM 1069 O O . VAL A 1 136 ? -15.618 5.090 11.185 1.00 84.44 136 VAL A O 1
ATOM 1072 N N . SER A 1 137 ? -14.866 2.976 11.429 1.00 89.12 137 SER A N 1
ATOM 1073 C CA . SER A 1 137 ? -14.429 3.116 12.821 1.00 89.12 137 SER A CA 1
ATOM 1074 C C . SER A 1 137 ? -12.940 3.439 12.942 1.00 89.12 137 SER A C 1
ATOM 1076 O O . SER A 1 137 ? -12.531 4.069 13.920 1.00 89.12 137 SER A O 1
ATOM 1078 N N . THR A 1 138 ? -12.141 3.065 11.939 1.00 91.31 138 THR A N 1
ATOM 1079 C CA . THR A 1 138 ? -10.685 3.250 11.941 1.00 91.31 138 THR A CA 1
ATOM 1080 C C . THR A 1 138 ? -10.199 3.818 10.616 1.00 91.31 138 THR A C 1
ATOM 1082 O O . THR A 1 138 ? -10.550 3.311 9.551 1.00 91.31 138 THR A O 1
ATOM 1085 N N . VAL A 1 139 ? -9.334 4.829 10.664 1.00 90.38 139 VAL A N 1
ATOM 1086 C CA . VAL A 1 139 ? -8.679 5.391 9.475 1.00 90.38 139 VAL A CA 1
ATOM 1087 C C . VAL A 1 139 ? -7.173 5.186 9.574 1.00 90.38 139 VAL A C 1
ATOM 1089 O O . VAL A 1 139 ? -6.558 5.607 10.547 1.00 90.38 139 VAL A O 1
ATOM 1092 N N . ILE A 1 140 ? -6.568 4.562 8.565 1.00 88.88 140 ILE A N 1
ATOM 1093 C CA . ILE A 1 140 ? -5.117 4.513 8.381 1.00 88.88 140 ILE A CA 1
ATOM 1094 C C . ILE A 1 140 ? -4.736 5.618 7.403 1.00 88.88 140 ILE A C 1
ATOM 1096 O O . ILE A 1 140 ? -5.286 5.641 6.306 1.00 88.88 140 ILE A O 1
ATOM 1100 N N . CYS A 1 141 ? -3.815 6.520 7.738 1.00 86.81 141 CYS A N 1
ATOM 1101 C CA . CYS A 1 141 ? -3.458 7.612 6.831 1.00 86.81 141 CYS A CA 1
ATOM 1102 C C . CYS A 1 141 ? -1.976 7.987 6.821 1.00 86.81 141 CYS A C 1
ATOM 1104 O O . CYS A 1 141 ? -1.237 7.728 7.769 1.00 86.81 141 CYS A O 1
ATOM 1106 N N . GLY A 1 142 ? -1.546 8.642 5.742 1.00 81.69 142 GLY A N 1
ATOM 1107 C CA . GLY A 1 142 ? -0.242 9.302 5.681 1.00 81.69 142 GLY A CA 1
ATOM 1108 C C . GLY A 1 142 ? -0.186 10.588 6.515 1.00 81.69 142 GLY A C 1
ATOM 1109 O O . GLY A 1 142 ? -1.208 11.119 6.959 1.00 81.69 142 GLY A O 1
ATOM 1110 N N . HIS A 1 143 ? 1.023 11.126 6.696 1.00 75.81 143 HIS A N 1
ATOM 1111 C CA . HIS A 1 143 ? 1.253 12.376 7.430 1.00 75.81 143 HIS A CA 1
ATOM 1112 C C . HIS A 1 143 ? 0.462 13.569 6.854 1.00 75.81 143 HIS A C 1
ATOM 1114 O O . HIS A 1 143 ? -0.224 14.282 7.588 1.00 75.81 143 HIS A O 1
ATOM 1120 N N . LYS A 1 144 ? 0.515 13.786 5.533 1.00 76.88 144 LYS A N 1
ATOM 1121 C CA . LYS A 1 144 ? -0.162 14.927 4.881 1.00 76.88 144 LYS A CA 1
ATOM 1122 C C . LYS A 1 144 ? -1.682 14.832 4.994 1.00 76.88 144 LYS A C 1
ATOM 1124 O O . LYS A 1 144 ? -2.381 15.847 5.026 1.00 76.88 144 LYS A O 1
ATOM 1129 N N . GLU A 1 145 ? -2.188 13.609 5.016 1.00 82.19 145 GLU A N 1
ATOM 1130 C CA . GLU A 1 145 ? -3.598 13.274 5.107 1.00 82.19 145 GLU A CA 1
ATOM 1131 C C . GLU A 1 145 ? -4.142 13.477 6.523 1.00 82.19 145 GLU A C 1
ATOM 1133 O O . GLU A 1 145 ? -5.261 13.973 6.658 1.00 82.19 145 GLU A O 1
ATOM 1138 N N . LEU A 1 146 ? -3.339 13.213 7.563 1.00 84.62 146 LEU A N 1
ATOM 1139 C CA . LEU A 1 146 ? -3.724 13.435 8.961 1.00 84.62 146 LEU A CA 1
ATOM 1140 C C . LEU A 1 146 ? -4.195 14.876 9.195 1.00 84.62 146 LEU A C 1
ATOM 1142 O O . LEU A 1 146 ? -5.263 15.098 9.759 1.00 84.62 146 LEU A O 1
ATOM 1146 N N . ARG A 1 147 ? -3.461 15.865 8.672 1.00 82.88 147 ARG A N 1
ATOM 1147 C CA . ARG A 1 147 ? -3.839 17.282 8.787 1.00 82.88 147 ARG A CA 1
ATOM 1148 C C . ARG A 1 147 ? -5.211 17.583 8.179 1.00 82.88 147 ARG A C 1
ATOM 1150 O O . ARG A 1 147 ? -5.972 18.378 8.724 1.00 82.88 147 ARG A O 1
ATOM 1157 N N . LYS A 1 148 ? -5.526 16.952 7.045 1.00 84.19 148 LYS A N 1
ATOM 1158 C CA . LYS A 1 148 ? -6.825 17.113 6.377 1.00 84.19 148 LYS A CA 1
ATOM 1159 C C . LYS A 1 148 ? -7.940 16.470 7.192 1.00 84.19 148 LYS A C 1
ATOM 1161 O O . LYS A 1 148 ? -8.994 17.080 7.312 1.00 84.19 148 LYS A O 1
ATOM 1166 N N . LEU A 1 149 ? -7.690 15.288 7.767 1.00 85.62 149 LEU A N 1
ATOM 1167 C CA . LEU A 1 149 ? -8.644 14.599 8.639 1.00 85.62 149 LEU A CA 1
ATOM 1168 C C . LEU A 1 149 ? -9.005 15.453 9.854 1.00 85.62 149 LEU A C 1
ATOM 1170 O O . LEU A 1 149 ? -10.187 15.607 10.137 1.00 85.62 149 LEU A O 1
ATOM 1174 N N . ILE A 1 150 ? -8.020 16.074 10.513 1.00 85.81 150 ILE A N 1
ATOM 1175 C CA . ILE A 1 150 ? -8.269 16.990 11.640 1.00 85.81 150 ILE A CA 1
ATOM 1176 C C . ILE A 1 150 ? -9.214 18.124 11.219 1.00 85.81 150 ILE A C 1
ATOM 1178 O O . ILE A 1 150 ? -10.149 18.445 11.942 1.00 85.81 150 ILE A O 1
ATOM 1182 N N . GLY A 1 151 ? -9.011 18.704 10.030 1.00 85.00 151 GLY A N 1
ATOM 1183 C CA . GLY A 1 151 ? -9.851 19.794 9.521 1.00 85.00 151 GLY A CA 1
ATOM 1184 C C . GLY A 1 151 ? -11.308 19.406 9.240 1.00 85.00 151 GLY A C 1
ATOM 1185 O O . GLY A 1 151 ? -12.163 20.285 9.178 1.00 85.00 151 GLY A O 1
ATOM 1186 N N . ILE A 1 152 ? -11.599 18.113 9.082 1.00 85.75 152 ILE A N 1
ATOM 1187 C CA . ILE A 1 152 ? -12.956 17.588 8.864 1.00 85.75 152 ILE A CA 1
ATOM 1188 C C . ILE A 1 152 ? -13.443 16.717 10.027 1.00 85.75 152 ILE A C 1
ATOM 1190 O O . ILE A 1 152 ? -14.446 16.026 9.878 1.00 85.75 152 ILE A O 1
ATOM 1194 N N . SER A 1 153 ? -12.759 16.727 11.174 1.00 86.81 153 SER A N 1
ATOM 1195 C CA . SER A 1 153 ? -13.040 15.813 12.288 1.00 86.81 153 SER A CA 1
ATOM 1196 C C . SER A 1 153 ? -14.488 15.891 12.777 1.00 86.81 153 SER A C 1
ATOM 1198 O O . SER A 1 153 ? -15.085 14.861 13.070 1.00 86.81 153 SER A O 1
ATOM 1200 N N . GLY A 1 154 ? -15.088 17.086 12.764 1.00 83.81 154 GLY A N 1
ATOM 1201 C CA . GLY A 1 154 ? -16.494 17.309 13.123 1.00 83.81 154 GLY A CA 1
ATOM 1202 C C . GLY A 1 154 ? -17.529 16.749 12.136 1.00 83.81 154 GLY A C 1
ATOM 1203 O O . GLY A 1 154 ? -18.716 16.953 12.346 1.00 83.81 154 GLY A O 1
ATOM 1204 N N . GLN A 1 155 ? -17.101 16.104 11.046 1.00 84.38 155 GLN A N 1
ATOM 1205 C CA . GLN A 1 155 ? -17.969 15.387 10.099 1.00 84.38 155 GLN A CA 1
ATOM 1206 C C . GLN A 1 155 ? -17.777 13.861 10.176 1.00 84.38 155 GLN A C 1
ATOM 1208 O O . GLN A 1 155 ? -18.354 13.124 9.379 1.00 84.38 155 GLN A O 1
ATOM 1213 N N . LEU A 1 156 ? -16.916 13.380 11.078 1.00 85.88 156 LEU A N 1
ATOM 1214 C CA . LEU A 1 156 ? -16.430 12.000 11.131 1.00 85.88 156 LEU A CA 1
ATOM 1215 C C . LEU A 1 156 ? -16.816 11.327 12.452 1.00 85.88 156 LEU A C 1
ATOM 1217 O O . LEU A 1 156 ? -15.975 10.785 13.170 1.00 85.88 156 LEU A O 1
ATOM 1221 N N . ASP A 1 157 ? -18.112 11.340 12.747 1.00 84.19 157 ASP A N 1
ATOM 1222 C CA . ASP A 1 157 ? -18.665 10.925 14.042 1.00 84.19 157 ASP A CA 1
ATOM 1223 C C . ASP A 1 157 ? -18.481 9.428 14.343 1.00 84.19 157 ASP A C 1
ATOM 1225 O O . ASP A 1 157 ? -18.519 9.005 15.499 1.00 84.19 157 ASP A O 1
ATOM 1229 N N . THR A 1 158 ? -18.275 8.603 13.313 1.00 87.56 158 THR A N 1
ATOM 1230 C CA . THR A 1 158 ? -18.085 7.153 13.470 1.00 87.56 158 THR A CA 1
ATOM 1231 C C . THR A 1 158 ? -16.634 6.766 13.736 1.00 87.56 158 THR A C 1
ATOM 1233 O O . THR A 1 158 ? -16.382 5.665 14.232 1.00 87.56 158 THR A O 1
ATOM 1236 N N . VAL A 1 159 ? -15.681 7.649 13.416 1.00 89.81 159 VAL A N 1
ATOM 1237 C CA . VAL A 1 159 ? -14.250 7.364 13.531 1.00 89.81 159 VAL A CA 1
ATOM 1238 C C . VAL A 1 159 ? -13.845 7.398 15.000 1.00 89.81 159 VAL A C 1
ATOM 1240 O O . VAL A 1 159 ? -14.036 8.388 15.699 1.00 89.81 159 VAL A O 1
ATOM 1243 N N . LYS A 1 160 ? -13.255 6.296 15.462 1.00 91.38 160 LYS A N 1
ATOM 1244 C CA . LYS A 1 160 ? -12.755 6.111 16.830 1.00 91.38 160 LYS A CA 1
ATOM 1245 C C . LYS A 1 160 ? -11.234 6.061 16.868 1.00 91.38 160 LYS A C 1
ATOM 1247 O O . LYS A 1 160 ? -10.636 6.583 17.803 1.00 91.38 160 LYS A O 1
ATOM 1252 N N . HIS A 1 161 ? -10.613 5.456 15.855 1.00 92.81 161 HIS A N 1
ATOM 1253 C CA . HIS A 1 161 ? -9.165 5.273 15.787 1.00 92.81 161 HIS A CA 1
ATOM 1254 C C . HIS A 1 161 ? -8.580 5.917 14.530 1.00 92.81 161 HIS A C 1
ATOM 1256 O O . HIS A 1 161 ? -9.101 5.747 13.427 1.00 92.81 161 HIS A O 1
ATOM 1262 N N . VAL A 1 162 ? -7.447 6.598 14.685 1.00 91.62 162 VAL A N 1
ATOM 1263 C CA . VAL A 1 162 ? -6.620 7.062 13.571 1.00 91.62 162 VAL A CA 1
ATOM 1264 C C . VAL A 1 162 ? -5.222 6.482 13.719 1.00 91.62 162 VAL A C 1
ATOM 1266 O O . VAL A 1 162 ? -4.514 6.757 14.687 1.00 91.62 162 VAL A O 1
ATOM 1269 N N . ILE A 1 163 ? -4.827 5.669 12.745 1.00 91.19 163 ILE A N 1
ATOM 1270 C CA . ILE A 1 163 ? -3.506 5.057 12.672 1.00 91.19 163 ILE A CA 1
ATOM 1271 C C . ILE A 1 163 ? -2.708 5.807 11.613 1.00 91.19 163 ILE A C 1
ATOM 1273 O O . ILE A 1 163 ? -3.011 5.729 10.425 1.00 91.19 163 ILE A O 1
ATOM 1277 N N . TYR A 1 164 ? -1.679 6.542 12.012 1.00 88.31 164 TYR A N 1
ATOM 1278 C CA . TYR A 1 164 ? -0.880 7.294 11.049 1.00 88.31 164 TYR A CA 1
ATOM 1279 C C . TYR A 1 164 ? 0.402 6.539 10.682 1.00 88.31 164 TYR A C 1
ATOM 1281 O O . TYR A 1 164 ? 1.058 5.925 11.526 1.00 88.31 164 TYR A O 1
ATOM 1289 N N . ILE A 1 165 ? 0.797 6.614 9.416 1.00 84.44 165 ILE A N 1
ATOM 1290 C CA . ILE A 1 165 ? 2.092 6.130 8.939 1.00 84.44 165 ILE A CA 1
ATOM 1291 C C . ILE A 1 165 ? 3.075 7.297 9.058 1.00 84.44 165 ILE A C 1
ATOM 1293 O O . ILE A 1 165 ? 2.914 8.325 8.396 1.00 84.44 165 ILE A O 1
ATOM 1297 N N . ALA A 1 166 ? 4.043 7.166 9.966 1.00 70.44 166 ALA A N 1
ATOM 1298 C CA . ALA A 1 166 ? 4.987 8.230 10.287 1.00 70.44 166 ALA A CA 1
ATOM 1299 C C . ALA A 1 166 ? 5.991 8.466 9.145 1.00 70.44 166 ALA A C 1
ATOM 1301 O O . ALA A 1 166 ? 6.602 7.524 8.645 1.00 70.44 166 ALA A O 1
ATOM 1302 N N . GLU A 1 167 ? 6.203 9.736 8.804 1.00 64.56 167 GLU A N 1
ATOM 1303 C CA . GLU A 1 167 ? 7.450 10.236 8.209 1.00 64.56 167 GLU A CA 1
ATOM 1304 C C . GLU A 1 167 ? 8.145 11.120 9.263 1.00 64.56 167 GLU A C 1
ATOM 1306 O O . GLU A 1 167 ? 7.531 11.463 10.275 1.00 64.56 167 GLU A O 1
ATOM 1311 N N . ASP A 1 168 ? 9.417 11.480 9.077 1.00 53.69 168 ASP A N 1
ATOM 1312 C CA . ASP A 1 168 ? 10.122 12.355 10.023 1.00 53.69 168 ASP A CA 1
ATOM 1313 C C . ASP A 1 168 ? 9.303 13.640 10.308 1.00 53.69 168 ASP A C 1
ATOM 1315 O O . ASP A 1 168 ? 8.833 14.289 9.374 1.00 53.69 168 ASP A O 1
ATOM 1319 N N . SER A 1 169 ? 9.176 14.027 11.591 1.00 57.97 169 SER A N 1
ATOM 1320 C CA . SER A 1 169 ? 8.631 15.311 12.113 1.00 57.97 169 SER A CA 1
ATOM 1321 C C . SER A 1 169 ? 7.103 15.539 12.239 1.00 57.97 169 SER A C 1
ATOM 1323 O O . SER A 1 169 ? 6.615 16.616 11.926 1.00 57.97 169 SER A O 1
ATOM 1325 N N . ILE A 1 170 ? 6.335 14.601 12.804 1.00 64.81 170 ILE A N 1
ATOM 1326 C CA . ILE A 1 170 ? 4.857 14.730 12.930 1.00 64.81 170 ILE A CA 1
ATOM 1327 C C . ILE A 1 170 ? 4.311 15.128 14.320 1.00 64.81 170 ILE A C 1
ATOM 1329 O O . ILE A 1 170 ? 3.122 14.953 14.605 1.00 64.81 170 ILE A O 1
ATOM 1333 N N . SER A 1 171 ? 5.169 15.537 15.257 1.00 69.19 171 SER A N 1
ATOM 1334 C CA . SER A 1 171 ? 4.764 15.667 16.668 1.00 69.19 171 SER A CA 1
ATOM 1335 C C . SER A 1 171 ? 3.662 16.710 16.881 1.00 69.19 171 SER A C 1
ATOM 1337 O O . SER A 1 171 ? 2.824 16.539 17.764 1.00 69.19 171 SER A O 1
ATOM 1339 N N . THR A 1 172 ? 3.621 17.763 16.062 1.00 77.62 172 THR A N 1
ATOM 1340 C CA . THR A 1 172 ? 2.648 18.852 16.189 1.00 77.62 172 THR A CA 1
ATOM 1341 C C . THR A 1 172 ? 1.247 18.441 15.736 1.00 77.62 172 THR A C 1
ATOM 1343 O O . THR A 1 172 ? 0.284 18.688 16.458 1.00 77.62 172 THR A O 1
ATOM 1346 N N . GLU A 1 173 ? 1.111 17.778 14.587 1.00 80.31 173 GLU A N 1
ATOM 1347 C CA . GLU A 1 173 ? -0.171 17.307 14.051 1.00 80.31 173 GLU A CA 1
ATOM 1348 C C . GLU A 1 173 ? -0.813 16.271 14.975 1.00 80.31 173 GLU A C 1
ATOM 1350 O O . GLU A 1 173 ? -2.022 16.303 15.197 1.00 80.31 173 GLU A O 1
ATOM 1355 N N . VAL A 1 174 ? -0.006 15.377 15.555 1.00 81.69 174 VAL A N 1
ATOM 1356 C CA . VAL A 1 174 ? -0.491 14.377 16.516 1.00 81.69 174 VAL A CA 1
ATOM 1357 C C . VAL A 1 174 ? -1.023 15.048 17.781 1.00 81.69 174 VAL A C 1
ATOM 1359 O O . VAL A 1 174 ? -2.092 14.668 18.255 1.00 81.69 174 VAL A O 1
ATOM 1362 N N . SER A 1 175 ? -0.323 16.054 18.316 1.00 82.88 175 SER A N 1
ATOM 1363 C CA . SER A 1 175 ? -0.807 16.817 19.474 1.00 82.88 175 SER A CA 1
ATOM 1364 C C . SER A 1 175 ? -2.106 17.558 19.158 1.00 82.88 175 SER A C 1
ATOM 1366 O O . SER A 1 175 ? -3.079 17.417 19.892 1.00 82.88 175 SER A O 1
ATOM 1368 N N . GLN A 1 176 ? -2.175 18.248 18.014 1.00 81.06 176 GLN A N 1
ATOM 1369 C CA . GLN A 1 176 ? -3.394 18.937 17.574 1.00 81.06 176 GLN A CA 1
ATOM 1370 C C . GLN A 1 176 ? -4.574 17.984 17.419 1.00 81.06 176 GLN A C 1
ATOM 1372 O O . GLN A 1 176 ? -5.698 18.320 17.782 1.00 81.06 176 GLN A O 1
ATOM 1377 N N . ALA A 1 177 ? -4.342 16.801 16.865 1.00 81.81 177 ALA A N 1
ATOM 1378 C CA . ALA A 1 177 ? -5.396 15.825 16.685 1.00 81.81 177 ALA A CA 1
ATOM 1379 C C . ALA A 1 177 ? -5.885 15.267 18.035 1.00 81.81 177 ALA A C 1
ATOM 1381 O O . ALA A 1 177 ? -7.086 15.092 18.210 1.00 81.81 177 ALA A O 1
ATOM 1382 N N . LYS A 1 178 ? -4.992 15.062 19.013 1.00 84.38 178 LYS A N 1
ATOM 1383 C CA . LYS A 1 178 ? -5.359 14.639 20.379 1.00 84.38 178 LYS A CA 1
ATOM 1384 C C . LYS A 1 178 ? -6.118 15.711 21.164 1.00 84.38 178 LYS A C 1
ATOM 1386 O O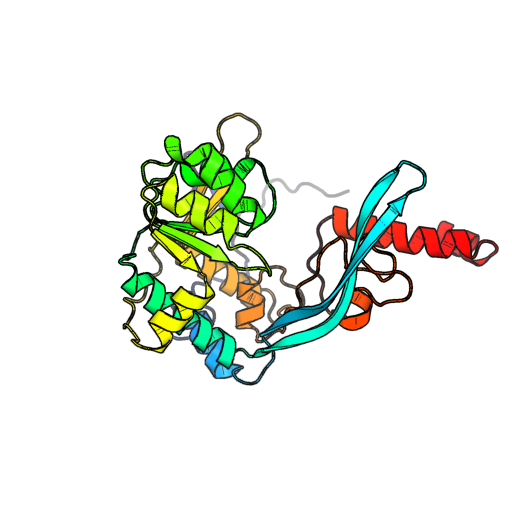 . LYS A 1 178 ? -6.964 15.370 21.978 1.00 84.38 178 LYS A O 1
ATOM 1391 N N . GLU A 1 179 ? -5.809 16.985 20.941 1.00 83.88 179 GLU A N 1
ATOM 1392 C CA . GLU A 1 179 ? -6.489 18.104 21.607 1.00 83.88 179 GLU A CA 1
ATOM 1393 C C . GLU A 1 179 ? -7.864 18.396 20.994 1.00 83.88 179 GLU A C 1
ATOM 1395 O O . GLU A 1 179 ? -8.807 18.713 21.713 1.00 83.88 179 GLU A O 1
ATOM 1400 N N . ASN A 1 180 ? -7.989 18.276 19.668 1.00 82.94 180 ASN A N 1
ATOM 1401 C CA . ASN A 1 180 ? -9.176 18.721 18.932 1.00 82.94 180 ASN A CA 1
ATOM 1402 C C . ASN A 1 180 ? -10.156 17.595 18.568 1.00 82.94 180 ASN A C 1
ATOM 1404 O O . ASN A 1 180 ? -11.187 17.867 17.954 1.00 82.94 180 ASN A O 1
ATOM 1408 N N . THR A 1 181 ? -9.840 16.335 18.875 1.00 86.50 181 THR A N 1
ATOM 1409 C CA . THR A 1 181 ? -10.686 15.188 18.515 1.00 86.50 181 THR A CA 1
ATOM 1410 C C . THR A 1 181 ? -10.796 14.196 19.666 1.00 86.50 181 THR A C 1
ATOM 1412 O O . THR A 1 181 ? -9.922 14.115 20.524 1.00 86.50 181 THR A O 1
ATOM 1415 N N . SER A 1 182 ? -11.861 13.397 19.665 1.00 88.00 182 SER A N 1
ATOM 1416 C CA . SER A 1 182 ? -12.027 12.252 20.568 1.00 88.00 182 SER A CA 1
ATOM 1417 C C . SER A 1 182 ? -11.316 10.987 20.066 1.00 88.00 182 SER A C 1
ATOM 1419 O O . SER A 1 182 ? -11.506 9.908 20.631 1.00 88.00 182 SER A O 1
ATOM 1421 N N . TRP A 1 183 ? -10.531 11.085 18.988 1.00 91.69 183 TRP A N 1
ATOM 1422 C CA . TRP A 1 183 ? -9.918 9.929 18.351 1.00 91.69 183 TRP A CA 1
ATOM 1423 C C . TRP A 1 183 ? -8.753 9.375 19.167 1.00 91.69 183 TRP A C 1
ATOM 1425 O O . TRP A 1 183 ? -7.928 10.105 19.717 1.00 91.69 183 TRP A O 1
ATOM 1435 N N . MET A 1 184 ? -8.624 8.052 19.159 1.00 91.69 184 MET A N 1
ATOM 1436 C CA . MET A 1 184 ? -7.415 7.372 19.596 1.00 91.69 184 MET A CA 1
ATOM 1437 C C . MET A 1 184 ? -6.391 7.382 18.461 1.00 91.69 184 MET A C 1
ATOM 1439 O O . MET A 1 184 ? -6.614 6.780 17.410 1.00 91.69 184 MET A O 1
ATOM 1443 N N . ILE A 1 185 ? -5.270 8.068 18.677 1.00 91.06 185 ILE A N 1
ATOM 1444 C CA . ILE A 1 185 ? -4.257 8.303 17.644 1.00 91.06 185 ILE A CA 1
ATOM 1445 C C . ILE A 1 185 ? -2.990 7.517 17.956 1.00 91.06 185 ILE A C 1
ATOM 1447 O O . ILE A 1 185 ? -2.307 7.806 18.944 1.00 91.06 185 ILE A O 1
ATOM 1451 N N . THR A 1 186 ? -2.656 6.576 17.075 1.00 91.56 186 THR A N 1
ATOM 1452 C CA . THR A 1 186 ? -1.552 5.620 17.249 1.00 91.56 186 THR A CA 1
ATOM 1453 C C . THR A 1 186 ? -0.695 5.577 15.982 1.00 91.56 186 THR A C 1
ATOM 1455 O O . THR A 1 186 ? -1.221 5.692 14.877 1.00 91.56 186 THR A O 1
ATOM 1458 N N . SER A 1 187 ? 0.630 5.437 16.093 1.00 91.06 187 SER A N 1
ATOM 1459 C CA . SER A 1 187 ? 1.463 5.245 14.897 1.00 91.06 187 SER A CA 1
ATOM 1460 C C . SER A 1 187 ? 1.334 3.818 14.372 1.00 91.06 187 SER A C 1
ATOM 1462 O O . SER A 1 187 ? 1.140 2.879 15.139 1.00 91.06 187 SER A O 1
ATOM 1464 N N . PHE A 1 188 ? 1.521 3.627 13.069 1.00 89.62 188 PHE A N 1
ATOM 1465 C CA . PHE A 1 188 ? 1.565 2.296 12.459 1.00 89.62 188 PHE A CA 1
ATOM 1466 C C . PHE A 1 188 ? 2.634 1.398 13.110 1.00 89.62 188 PHE A C 1
ATOM 1468 O O . PHE A 1 188 ? 2.380 0.231 13.391 1.00 89.62 188 PHE A O 1
ATOM 1475 N N . THR A 1 189 ? 3.798 1.972 13.429 1.00 90.62 189 THR A N 1
ATOM 1476 C CA . THR A 1 189 ? 4.893 1.287 14.134 1.00 90.62 189 THR A CA 1
ATOM 1477 C C . THR A 1 189 ? 4.520 0.864 15.554 1.00 90.62 189 THR A C 1
ATOM 1479 O O . THR A 1 189 ? 4.942 -0.193 16.010 1.00 90.62 189 THR A O 1
ATOM 1482 N N . GLU A 1 190 ? 3.712 1.661 16.253 1.00 92.56 190 GLU A N 1
ATOM 1483 C CA . GLU A 1 190 ? 3.245 1.335 17.598 1.00 92.56 190 GLU A CA 1
ATOM 1484 C C . GLU A 1 190 ? 2.218 0.204 17.563 1.00 92.56 190 GLU A C 1
ATOM 1486 O O . GLU A 1 190 ? 2.294 -0.710 18.378 1.00 92.56 190 GLU A O 1
ATOM 1491 N N . VAL A 1 191 ? 1.312 0.202 16.578 1.00 93.62 191 VAL A N 1
ATOM 1492 C CA . VAL A 1 191 ? 0.380 -0.919 16.368 1.00 93.62 191 VAL A CA 1
ATOM 1493 C C . VAL A 1 191 ? 1.148 -2.219 16.125 1.00 93.62 191 VAL A C 1
ATOM 1495 O O . VAL A 1 191 ? 0.825 -3.244 16.722 1.00 93.62 191 VAL A O 1
ATOM 1498 N N . GLU A 1 192 ? 2.197 -2.180 15.301 1.00 92.50 192 GLU A N 1
ATOM 1499 C CA . GLU A 1 192 ? 3.057 -3.344 15.072 1.00 92.50 192 GLU A CA 1
ATOM 1500 C C . GLU A 1 192 ? 3.733 -3.814 16.366 1.00 92.50 192 GLU A C 1
ATOM 1502 O O . GLU A 1 192 ? 3.686 -5.001 16.694 1.00 92.50 192 GLU A O 1
ATOM 1507 N N . ARG A 1 193 ? 4.317 -2.883 17.132 1.00 95.44 193 ARG A N 1
ATOM 1508 C CA . ARG A 1 193 ? 4.987 -3.173 18.406 1.00 95.44 193 ARG A CA 1
ATOM 1509 C C . ARG A 1 193 ? 4.032 -3.816 19.411 1.00 95.44 193 ARG A C 1
ATOM 1511 O O . ARG A 1 193 ? 4.384 -4.835 19.999 1.00 95.44 193 ARG A O 1
ATOM 1518 N N . MET A 1 194 ? 2.825 -3.269 19.570 1.00 95.56 194 MET A N 1
ATOM 1519 C CA . MET A 1 194 ? 1.792 -3.826 20.451 1.00 95.56 194 MET A CA 1
ATOM 1520 C C . MET A 1 194 ? 1.513 -5.293 20.113 1.00 95.56 194 MET A C 1
ATOM 1522 O O . MET A 1 194 ? 1.503 -6.148 21.001 1.00 95.56 194 MET A O 1
ATOM 1526 N N . GLY A 1 195 ? 1.314 -5.599 18.829 1.00 94.75 195 GLY A N 1
ATOM 1527 C CA . GLY A 1 195 ? 1.039 -6.961 18.389 1.00 94.75 195 GLY A CA 1
ATOM 1528 C C . GLY A 1 195 ? 2.228 -7.908 18.498 1.00 94.75 195 GLY A C 1
ATOM 1529 O O . GLY A 1 195 ? 2.032 -9.078 18.811 1.00 94.75 195 GLY A O 1
ATOM 1530 N N . MET A 1 196 ? 3.449 -7.405 18.308 1.00 95.56 196 MET A N 1
ATOM 1531 C CA . MET A 1 196 ? 4.674 -8.175 18.527 1.00 95.56 196 MET A CA 1
ATOM 1532 C C . MET A 1 196 ? 4.856 -8.554 20.005 1.00 95.56 196 MET A C 1
ATOM 1534 O O . MET A 1 196 ? 5.233 -9.682 20.311 1.00 95.56 196 MET A O 1
ATOM 1538 N N . GLU A 1 197 ? 4.608 -7.618 20.925 1.00 96.56 197 GLU A N 1
ATOM 1539 C CA . GLU A 1 197 ? 4.806 -7.825 22.366 1.00 96.56 197 GLU A CA 1
ATOM 1540 C C . GLU A 1 197 ? 3.735 -8.709 22.999 1.00 96.56 197 GLU A C 1
ATOM 1542 O O . GLU A 1 197 ? 4.023 -9.478 23.918 1.00 96.56 197 GLU A O 1
ATOM 1547 N N . LYS A 1 198 ? 2.497 -8.608 22.509 1.00 94.75 198 LYS A N 1
ATOM 1548 C CA . LYS A 1 198 ? 1.375 -9.409 22.993 1.00 94.75 198 LYS A CA 1
ATOM 1549 C C . LYS A 1 198 ? 0.576 -9.984 21.818 1.00 94.75 198 LYS A C 1
ATOM 1551 O O . LYS A 1 198 ? -0.486 -9.456 21.486 1.00 94.75 198 LYS A O 1
ATOM 1556 N N . PRO A 1 199 ? 1.062 -11.064 21.187 1.00 92.94 199 PRO A N 1
ATOM 1557 C CA . PRO A 1 199 ? 0.359 -11.697 20.079 1.00 92.94 199 PRO A CA 1
ATOM 1558 C C . PRO A 1 199 ? -1.063 -12.102 20.469 1.00 92.94 199 PRO A C 1
ATOM 1560 O O . PRO A 1 199 ? -1.304 -12.578 21.582 1.00 92.94 199 PRO A O 1
ATOM 1563 N N . VAL A 1 200 ? -2.004 -11.899 19.550 1.00 90.75 200 VAL A N 1
ATOM 1564 C CA . VAL A 1 200 ? -3.405 -12.295 19.711 1.00 90.75 200 VAL A CA 1
ATOM 1565 C C . VAL A 1 200 ? -3.789 -13.140 18.509 1.00 90.75 200 VAL A C 1
ATOM 1567 O O . VAL A 1 200 ? -3.615 -12.708 17.370 1.00 90.75 200 VAL A O 1
ATOM 1570 N N . ASP A 1 201 ? -4.336 -14.326 18.762 1.00 84.50 201 ASP A N 1
ATOM 1571 C CA . ASP A 1 201 ? -4.821 -15.189 17.691 1.00 84.50 201 ASP A CA 1
ATOM 1572 C C . ASP A 1 201 ? -6.014 -14.533 16.990 1.00 84.50 201 ASP A C 1
ATOM 1574 O O . ASP A 1 201 ? -7.027 -14.189 17.608 1.00 84.50 201 ASP A O 1
ATOM 1578 N N . ALA A 1 202 ? -5.877 -14.336 15.682 1.00 77.12 202 ALA A N 1
ATOM 1579 C CA . ALA A 1 202 ? -6.930 -13.772 14.859 1.00 77.12 202 ALA A CA 1
ATOM 1580 C C . ALA A 1 202 ? -7.945 -14.852 14.465 1.00 77.12 202 ALA A C 1
ATOM 1582 O O . ALA A 1 202 ? -7.568 -15.945 14.042 1.00 77.12 202 ALA A O 1
ATOM 1583 N N . ASP A 1 203 ? -9.235 -14.513 14.524 1.00 81.06 203 ASP A N 1
ATOM 1584 C CA . ASP A 1 203 ? -10.266 -15.310 13.859 1.00 81.06 203 ASP A CA 1
ATOM 1585 C C . ASP A 1 203 ? -10.078 -15.195 12.342 1.00 81.06 203 ASP A C 1
ATOM 1587 O O . ASP A 1 203 ? -10.192 -14.103 11.767 1.00 81.06 203 ASP A O 1
ATOM 1591 N N . LEU A 1 204 ? -9.745 -16.314 11.697 1.00 79.00 204 LEU A N 1
ATOM 1592 C CA . LEU A 1 204 ? -9.473 -16.316 10.270 1.00 79.00 204 LEU A CA 1
ATOM 1593 C C . LEU A 1 204 ? -10.768 -16.047 9.483 1.00 79.00 204 LEU A C 1
ATOM 1595 O O . LEU A 1 204 ? -11.823 -16.627 9.749 1.00 79.00 204 LEU A O 1
ATOM 1599 N N . PRO A 1 205 ? -10.712 -15.147 8.496 1.00 81.50 205 PRO A N 1
ATOM 1600 C CA . PRO A 1 205 ? -11.885 -14.759 7.734 1.00 81.50 205 PRO A CA 1
ATOM 1601 C C . PRO A 1 205 ? -12.233 -15.806 6.675 1.00 81.50 205 PRO A C 1
ATOM 1603 O O . PRO A 1 205 ? -11.344 -16.416 6.087 1.00 81.50 205 PRO A O 1
ATOM 1606 N N . ILE A 1 206 ? -13.519 -15.955 6.369 1.00 85.25 206 ILE A N 1
ATOM 1607 C CA . ILE A 1 206 ? -14.028 -16.922 5.387 1.00 85.25 206 ILE A CA 1
ATOM 1608 C C . ILE A 1 206 ? -14.231 -16.281 4.006 1.00 85.25 206 ILE A C 1
ATOM 1610 O O . ILE A 1 206 ? -14.176 -15.062 3.839 1.00 85.25 206 ILE A O 1
ATOM 1614 N N . SER A 1 207 ? -14.466 -17.100 2.979 1.00 84.44 207 SER A N 1
ATOM 1615 C CA . SER A 1 207 ? -14.584 -16.642 1.585 1.00 84.44 207 SER A CA 1
ATOM 1616 C C . SER A 1 207 ? -15.737 -15.654 1.346 1.00 84.44 207 SER A C 1
ATOM 1618 O O . SER A 1 207 ? -15.621 -14.783 0.479 1.00 84.44 207 SER A O 1
ATOM 1620 N N . SER A 1 208 ? -16.819 -15.753 2.123 1.00 87.19 208 SER A N 1
ATOM 1621 C CA . SER A 1 208 ? -17.978 -14.855 2.066 1.00 87.19 208 SER A CA 1
ATOM 1622 C C . SER A 1 208 ? -17.788 -13.540 2.823 1.00 87.19 208 SER A C 1
ATOM 1624 O O . SER A 1 208 ? -18.646 -12.667 2.714 1.00 87.19 208 SER A O 1
ATOM 1626 N N . ASP A 1 209 ? -16.697 -13.380 3.579 1.00 86.44 209 ASP A N 1
ATOM 1627 C CA . ASP A 1 209 ? -16.426 -12.130 4.284 1.00 86.44 209 ASP A CA 1
ATOM 1628 C C . ASP A 1 209 ? -16.030 -11.028 3.291 1.00 86.44 209 ASP A C 1
ATOM 1630 O O . ASP A 1 209 ? -15.351 -11.261 2.280 1.00 86.44 209 ASP A O 1
ATOM 1634 N N . LEU A 1 210 ? -16.421 -9.793 3.608 1.00 87.00 210 LEU A N 1
ATOM 1635 C CA . LEU A 1 210 ? -16.048 -8.609 2.843 1.00 87.00 210 LEU A CA 1
ATOM 1636 C C . LEU A 1 210 ? -14.526 -8.387 2.918 1.00 87.00 210 LEU A C 1
ATOM 1638 O O . LEU A 1 210 ? -13.932 -8.420 3.996 1.00 87.00 210 LEU A O 1
ATOM 1642 N N . ALA A 1 211 ? -13.891 -8.158 1.767 1.00 82.69 211 ALA A N 1
ATOM 1643 C CA . ALA A 1 211 ? -12.453 -7.902 1.671 1.00 82.69 211 ALA A CA 1
ATOM 1644 C C . ALA A 1 211 ? -12.144 -6.415 1.488 1.00 82.69 211 ALA A C 1
ATOM 1646 O O . ALA A 1 211 ? -11.310 -5.861 2.196 1.00 82.69 211 ALA A O 1
ATOM 1647 N N . VAL A 1 212 ? -12.796 -5.772 0.516 1.00 83.94 212 VAL A N 1
ATOM 1648 C CA . VAL A 1 212 ? -12.559 -4.365 0.183 1.00 83.94 212 VAL A CA 1
ATOM 1649 C C . VAL A 1 212 ? -13.820 -3.742 -0.404 1.00 83.94 212 VAL A C 1
ATOM 1651 O O . VAL A 1 212 ? -14.564 -4.391 -1.139 1.00 83.94 212 VAL A O 1
ATOM 1654 N N . ILE A 1 213 ? -14.046 -2.467 -0.096 1.00 83.75 213 ILE A N 1
ATOM 1655 C CA . ILE A 1 213 ? -15.021 -1.633 -0.798 1.00 83.75 213 ILE A CA 1
ATOM 1656 C C . ILE A 1 213 ? -14.238 -0.655 -1.660 1.00 83.75 213 ILE A C 1
ATOM 1658 O O . ILE A 1 213 ? -13.523 0.202 -1.145 1.00 83.75 213 ILE A O 1
ATOM 1662 N N . MET A 1 214 ? -14.361 -0.787 -2.977 1.00 79.69 214 MET A N 1
ATOM 1663 C CA . MET A 1 214 ? -13.724 0.129 -3.918 1.00 79.69 214 MET A CA 1
ATOM 1664 C C . MET A 1 214 ? -14.724 1.174 -4.391 1.00 79.69 214 MET A C 1
ATOM 1666 O O . MET A 1 214 ? -15.710 0.850 -5.049 1.00 79.69 214 MET A O 1
ATOM 1670 N N . TYR A 1 215 ? -14.460 2.437 -4.078 1.00 77.62 215 TYR A N 1
ATOM 1671 C CA . TYR A 1 215 ? -15.284 3.545 -4.540 1.00 77.62 215 TYR A CA 1
ATOM 1672 C C . TYR A 1 215 ? -14.919 3.961 -5.959 1.00 77.62 215 TYR A C 1
ATOM 1674 O O . TYR A 1 215 ? -13.749 4.147 -6.294 1.00 77.62 215 TYR A O 1
ATOM 1682 N N . THR A 1 216 ? -15.941 4.137 -6.793 1.00 72.69 216 THR A N 1
ATOM 1683 C CA . THR A 1 216 ? -15.784 4.621 -8.167 1.00 72.69 216 THR A CA 1
ATOM 1684 C C . THR A 1 216 ? -16.596 5.894 -8.353 1.00 72.69 216 THR A C 1
ATOM 1686 O O . THR A 1 216 ? -17.727 5.984 -7.874 1.00 72.69 216 THR A O 1
ATOM 1689 N N . SER A 1 217 ? -16.013 6.893 -9.022 1.00 65.06 217 SER A N 1
ATOM 1690 C CA . SER A 1 217 ? -16.648 8.201 -9.219 1.00 65.06 217 SER A CA 1
ATOM 1691 C C . SER A 1 217 ? -17.881 8.137 -10.123 1.00 65.06 217 SER A C 1
ATOM 1693 O O . SER A 1 217 ? -18.756 8.983 -9.990 1.00 65.06 217 SER A O 1
ATOM 1695 N N . GLY A 1 218 ? -17.998 7.113 -10.978 1.00 59.00 218 GLY A N 1
ATOM 1696 C CA . GLY A 1 218 ? -19.097 6.986 -11.937 1.00 59.00 218 GLY A CA 1
ATOM 1697 C C . GLY A 1 218 ? -19.203 8.189 -12.889 1.00 59.00 218 GLY A C 1
ATOM 1698 O O . GLY A 1 218 ? -18.545 9.210 -12.727 1.00 59.00 218 GLY A O 1
ATOM 1699 N N . SER A 1 219 ? -20.025 8.079 -13.928 1.00 57.38 219 SER A N 1
ATOM 1700 C CA . SER A 1 219 ? -20.282 9.187 -14.862 1.00 57.38 219 SER A CA 1
ATOM 1701 C C . SER A 1 219 ? -21.503 10.036 -14.479 1.00 57.38 219 SER A C 1
ATOM 1703 O O . SER A 1 219 ? -21.742 11.059 -15.113 1.00 57.38 219 SER A O 1
ATOM 1705 N N . THR A 1 220 ? -22.290 9.635 -13.468 1.00 55.16 220 THR A N 1
ATOM 1706 C CA . THR A 1 220 ? -23.671 10.130 -13.288 1.00 55.16 220 THR A CA 1
ATOM 1707 C C . THR A 1 220 ? -24.078 10.515 -11.854 1.00 55.16 220 THR A C 1
ATOM 1709 O O . THR A 1 220 ? -25.272 10.512 -11.566 1.00 55.16 220 THR A O 1
ATOM 1712 N N . GLY A 1 221 ? -23.159 10.838 -10.931 1.00 68.00 221 GLY A N 1
ATOM 1713 C CA . GLY A 1 221 ? -23.544 11.389 -9.616 1.00 68.00 221 GLY A CA 1
ATOM 1714 C C . GLY A 1 221 ? -22.717 10.895 -8.429 1.00 68.00 221 GLY A C 1
ATOM 1715 O O . GLY A 1 221 ? -21.492 10.906 -8.484 1.00 68.00 221 GLY A O 1
ATOM 1716 N N . LEU A 1 222 ? -23.393 10.511 -7.337 1.00 66.31 222 LEU A N 1
ATOM 1717 C CA . LEU A 1 222 ? -22.752 10.043 -6.103 1.00 66.31 222 LEU A CA 1
ATOM 1718 C C . LEU A 1 222 ? -21.903 8.779 -6.358 1.00 66.31 222 LEU A C 1
ATOM 1720 O O . LEU A 1 222 ? -22.368 7.857 -7.040 1.00 66.31 222 LEU A O 1
ATOM 1724 N N . PRO A 1 223 ? -20.686 8.700 -5.795 1.00 70.94 223 PRO A N 1
ATOM 1725 C CA . PRO A 1 223 ? -19.834 7.529 -5.929 1.00 70.94 223 PRO A CA 1
ATOM 1726 C C . PRO A 1 223 ? -20.478 6.274 -5.359 1.00 70.94 223 PRO A C 1
ATOM 1728 O O . PRO A 1 223 ? -21.144 6.296 -4.323 1.00 70.94 223 PRO A O 1
ATOM 1731 N N . LYS A 1 224 ? -20.203 5.151 -6.014 1.00 78.06 224 LYS A N 1
ATOM 1732 C CA . LYS A 1 224 ? -20.726 3.841 -5.624 1.00 78.06 224 LYS A CA 1
ATOM 1733 C C . LYS A 1 224 ? -19.601 2.989 -5.052 1.00 78.06 224 LYS A C 1
ATOM 1735 O O . LYS A 1 224 ? -18.526 2.909 -5.652 1.00 78.06 224 LYS A O 1
ATOM 1740 N N . GLY A 1 225 ? -19.863 2.356 -3.910 1.00 79.56 225 GLY A N 1
ATOM 1741 C CA . GLY A 1 225 ? -18.961 1.392 -3.287 1.00 79.56 225 GLY A CA 1
ATOM 1742 C C . GLY A 1 225 ? -19.148 0.005 -3.895 1.00 79.56 225 GLY A C 1
ATOM 1743 O O . GLY A 1 225 ? -20.189 -0.622 -3.715 1.00 79.56 225 GLY A O 1
ATOM 1744 N N . VAL A 1 226 ? -18.140 -0.483 -4.612 1.00 83.88 226 VAL A N 1
ATOM 1745 C CA . VAL A 1 226 ? -18.105 -1.848 -5.143 1.00 83.88 226 VAL A CA 1
ATOM 1746 C C . VAL A 1 226 ? -17.624 -2.778 -4.036 1.00 83.88 226 VAL A C 1
ATOM 1748 O O . VAL A 1 226 ? -16.448 -2.750 -3.669 1.00 83.88 226 VAL A O 1
ATOM 1751 N N . MET A 1 227 ? -18.539 -3.576 -3.487 1.00 85.38 227 MET A N 1
ATOM 1752 C CA . MET A 1 227 ? -18.229 -4.567 -2.457 1.00 85.38 227 MET A CA 1
ATOM 1753 C C . MET A 1 227 ? -17.570 -5.793 -3.086 1.00 85.38 227 MET A C 1
ATOM 1755 O O . MET A 1 227 ? -18.172 -6.469 -3.916 1.00 85.38 227 MET A O 1
ATOM 1759 N N . MET A 1 228 ? -16.344 -6.087 -2.664 1.00 83.62 228 MET A N 1
ATOM 1760 C CA . MET A 1 228 ? -15.603 -7.271 -3.084 1.00 83.62 228 MET A CA 1
ATOM 1761 C C . MET A 1 228 ? -15.439 -8.214 -1.900 1.00 83.62 228 MET A C 1
ATOM 1763 O O . MET A 1 228 ? -14.831 -7.847 -0.891 1.00 83.62 228 MET A O 1
ATOM 1767 N N . MET A 1 229 ? -15.945 -9.438 -2.035 1.00 87.88 229 MET A N 1
ATOM 1768 C CA . MET A 1 229 ? -15.758 -10.497 -1.041 1.00 87.88 229 MET A CA 1
ATOM 1769 C C . MET A 1 229 ? -14.388 -11.156 -1.212 1.00 87.88 229 MET A C 1
ATOM 1771 O O . MET A 1 229 ? -13.805 -11.143 -2.303 1.00 87.88 229 MET A O 1
ATOM 1775 N N . ARG A 1 230 ? -13.873 -11.793 -0.157 1.00 84.94 230 ARG A N 1
ATOM 1776 C CA . ARG A 1 230 ? -12.572 -12.491 -0.189 1.00 84.94 230 ARG A CA 1
ATOM 1777 C C . ARG A 1 230 ? -12.510 -13.560 -1.275 1.00 84.94 230 ARG A C 1
ATOM 1779 O O . ARG A 1 230 ? -11.510 -13.640 -1.988 1.00 84.94 230 ARG A O 1
ATOM 1786 N N . GLY A 1 231 ? -13.596 -14.309 -1.460 1.00 84.12 231 GLY A N 1
ATOM 1787 C CA . GLY A 1 231 ? -13.731 -15.303 -2.522 1.00 84.12 231 GLY A CA 1
ATOM 1788 C C . GLY A 1 231 ? -13.650 -14.703 -3.929 1.00 84.12 231 GLY A C 1
ATOM 1789 O O . GLY A 1 231 ? -13.055 -15.313 -4.812 1.00 84.12 231 GLY A O 1
ATOM 1790 N N . ASN A 1 232 ? -14.154 -13.478 -4.147 1.00 85.31 232 ASN A N 1
ATOM 1791 C CA . ASN A 1 232 ? -14.040 -12.817 -5.454 1.00 85.31 232 ASN A CA 1
ATOM 1792 C C . ASN A 1 232 ? -12.576 -12.519 -5.800 1.00 85.31 232 ASN A C 1
ATOM 1794 O O . ASN A 1 232 ? -12.138 -12.746 -6.930 1.00 85.31 232 ASN A O 1
ATOM 1798 N N . VAL A 1 233 ? -11.810 -12.029 -4.822 1.00 82.25 233 VAL A N 1
ATOM 1799 C CA . VAL A 1 233 ? -10.385 -11.724 -5.000 1.00 82.25 233 VAL A CA 1
ATOM 1800 C C . VAL A 1 233 ? -9.588 -13.012 -5.210 1.00 82.25 233 VAL A C 1
ATOM 1802 O O . VAL A 1 233 ? -8.797 -13.087 -6.150 1.00 82.25 233 VAL A O 1
ATOM 1805 N N . LEU A 1 234 ? -9.833 -14.044 -4.393 1.00 83.81 234 LEU A N 1
ATOM 1806 C CA . LEU A 1 234 ? -9.146 -15.333 -4.498 1.00 83.81 234 LEU A CA 1
ATOM 1807 C C . LEU A 1 234 ? -9.403 -16.012 -5.850 1.00 83.81 234 LEU A C 1
ATOM 1809 O O . LEU A 1 234 ? -8.452 -16.446 -6.503 1.00 83.81 234 LEU A O 1
ATOM 1813 N N . ALA A 1 235 ? -10.656 -16.043 -6.310 1.00 83.31 235 ALA A N 1
ATOM 1814 C CA . ALA A 1 235 ? -11.010 -16.589 -7.617 1.00 83.31 235 ALA A CA 1
ATOM 1815 C C . ALA A 1 235 ? -10.323 -15.816 -8.755 1.00 83.31 235 ALA A C 1
ATOM 1817 O O . ALA A 1 235 ? -9.821 -16.418 -9.702 1.00 83.31 235 ALA A O 1
ATOM 1818 N N . THR A 1 236 ? -10.229 -14.485 -8.645 1.00 80.69 236 THR A N 1
ATOM 1819 C CA . THR A 1 236 ? -9.557 -13.645 -9.651 1.00 80.69 236 THR A CA 1
ATOM 1820 C C . THR A 1 236 ? -8.058 -13.943 -9.719 1.00 80.69 236 THR A C 1
ATOM 1822 O O . THR A 1 236 ? -7.518 -14.155 -10.806 1.00 80.69 236 THR A O 1
ATOM 1825 N N . VAL A 1 237 ? -7.381 -14.015 -8.569 1.00 79.25 237 VAL A N 1
ATOM 1826 C CA . VAL A 1 237 ? -5.955 -14.375 -8.489 1.00 79.25 237 VAL A CA 1
ATOM 1827 C C . VAL A 1 237 ? -5.717 -15.773 -9.060 1.00 79.25 237 VAL A C 1
ATOM 1829 O O . VAL A 1 237 ? -4.855 -15.951 -9.925 1.00 79.25 237 VAL A O 1
ATOM 1832 N N . SER A 1 238 ? -6.537 -16.742 -8.649 1.00 80.19 238 SER A N 1
ATOM 1833 C CA . SER A 1 238 ? -6.435 -18.133 -9.093 1.00 80.19 238 SER A CA 1
ATOM 1834 C C . SER A 1 238 ? -6.654 -18.260 -10.600 1.00 80.19 238 SER A C 1
ATOM 1836 O O . SER A 1 238 ? -5.867 -18.910 -11.290 1.00 80.19 238 SER A O 1
ATOM 1838 N N . ALA A 1 239 ? -7.661 -17.579 -11.150 1.00 78.81 239 ALA A N 1
ATOM 1839 C CA . ALA A 1 239 ? -7.933 -17.568 -12.582 1.00 78.81 239 ALA A CA 1
ATOM 1840 C C . ALA A 1 239 ? -6.760 -16.991 -13.387 1.00 78.81 239 ALA A C 1
ATOM 1842 O O . ALA A 1 239 ? -6.355 -17.588 -14.385 1.00 78.81 239 ALA A O 1
ATOM 1843 N N . VAL A 1 240 ? -6.182 -15.865 -12.956 1.00 76.69 240 VAL A N 1
ATOM 1844 C CA . VAL A 1 240 ? -5.074 -15.229 -13.686 1.00 76.69 240 VAL A CA 1
ATOM 1845 C C . VAL A 1 240 ? -3.836 -16.120 -13.714 1.00 76.69 240 VAL A C 1
ATOM 1847 O O . VAL A 1 240 ? -3.252 -16.332 -14.779 1.00 76.69 240 VAL A O 1
ATOM 1850 N N . MET A 1 241 ? -3.471 -16.693 -12.572 1.00 74.50 241 MET A N 1
ATOM 1851 C CA . MET A 1 241 ? -2.330 -17.601 -12.485 1.00 74.50 241 MET A CA 1
ATOM 1852 C C . MET A 1 241 ? -2.569 -18.919 -13.241 1.00 74.50 241 MET A C 1
ATOM 1854 O O . MET A 1 241 ? -1.631 -19.471 -13.808 1.00 74.50 241 MET A O 1
ATOM 1858 N N . THR A 1 242 ? -3.818 -19.393 -13.329 1.00 75.75 242 THR A N 1
ATOM 1859 C CA . THR A 1 242 ? -4.169 -20.613 -14.080 1.00 75.75 242 THR A CA 1
ATOM 1860 C C . THR A 1 242 ? -4.161 -20.390 -15.593 1.00 75.75 242 THR A C 1
ATOM 1862 O O . THR A 1 242 ? -3.643 -21.210 -16.351 1.00 75.75 242 THR A O 1
ATOM 1865 N N . ILE A 1 243 ? -4.733 -19.277 -16.066 1.00 71.50 243 ILE A N 1
ATOM 1866 C CA . ILE A 1 243 ? -4.745 -18.926 -17.496 1.00 71.50 243 ILE A CA 1
ATOM 1867 C C . ILE A 1 243 ? -3.324 -18.670 -17.986 1.00 71.50 243 ILE A C 1
ATOM 1869 O O . ILE A 1 243 ? -3.012 -18.890 -19.160 1.00 71.50 243 ILE A O 1
ATOM 1873 N N . SER A 1 244 ? -2.464 -18.194 -17.091 1.00 65.50 244 SER A N 1
ATOM 1874 C CA . SER A 1 244 ? -1.158 -17.727 -17.475 1.00 65.50 244 SER A CA 1
ATOM 1875 C C . SER A 1 244 ? -0.072 -18.111 -16.465 1.00 65.50 244 SER A C 1
ATOM 1877 O O . SER A 1 244 ? 0.483 -17.262 -15.766 1.00 65.50 244 SER A O 1
ATOM 1879 N N . PRO A 1 245 ? 0.281 -19.410 -16.423 1.00 61.69 245 PRO A N 1
ATOM 1880 C CA . PRO A 1 245 ? 1.257 -19.941 -15.470 1.00 61.69 245 PRO A CA 1
ATOM 1881 C C . PRO A 1 245 ? 2.669 -19.381 -15.697 1.00 61.69 245 PRO A C 1
ATOM 1883 O O . PRO A 1 245 ? 3.457 -19.274 -14.764 1.00 61.69 245 PRO A O 1
ATOM 1886 N N . SER A 1 246 ? 2.983 -18.955 -16.925 1.00 56.06 246 SER A N 1
ATOM 1887 C CA . SER A 1 246 ? 4.233 -18.274 -17.295 1.00 56.06 246 SER A CA 1
ATOM 1888 C C . SER A 1 246 ? 4.193 -16.745 -17.119 1.00 56.06 246 SER A C 1
ATOM 1890 O O . SER A 1 246 ? 5.201 -16.079 -17.336 1.00 56.06 246 SER A O 1
ATOM 1892 N N . ILE A 1 247 ? 3.046 -16.183 -16.717 1.00 53.19 247 ILE A N 1
ATOM 1893 C CA . ILE A 1 247 ? 2.770 -14.747 -16.497 1.00 53.19 247 ILE A CA 1
ATOM 1894 C C . ILE A 1 247 ? 2.730 -14.396 -15.009 1.00 53.19 247 ILE A C 1
ATOM 1896 O O . ILE A 1 247 ? 2.333 -13.285 -14.664 1.00 53.19 247 ILE A O 1
ATOM 1900 N N . GLY A 1 248 ? 3.280 -15.233 -14.118 1.00 49.72 248 GLY A N 1
ATOM 1901 C CA . GLY A 1 248 ? 3.742 -14.702 -12.827 1.00 49.72 248 GLY A CA 1
ATOM 1902 C C . GLY A 1 248 ? 4.446 -13.348 -13.048 1.00 49.72 248 GLY A C 1
ATOM 1903 O O . GLY A 1 248 ? 4.096 -12.346 -12.441 1.00 49.72 248 GLY A O 1
ATOM 1904 N N . THR A 1 249 ? 5.273 -13.261 -14.093 1.00 48.31 249 THR A N 1
ATOM 1905 C CA . THR A 1 249 ? 5.963 -12.053 -14.566 1.00 48.31 249 THR A CA 1
ATOM 1906 C C . THR A 1 249 ? 5.180 -11.102 -15.488 1.00 48.31 249 THR A C 1
ATOM 1908 O O . THR A 1 249 ? 5.809 -10.205 -16.034 1.00 48.31 249 THR A O 1
ATOM 1911 N N . LYS A 1 250 ? 3.859 -11.217 -15.715 1.00 50.50 250 LYS A N 1
ATOM 1912 C CA . LYS A 1 250 ? 3.082 -10.227 -16.516 1.00 50.50 250 LYS A CA 1
ATOM 1913 C C . LYS A 1 250 ? 1.726 -9.799 -15.933 1.00 50.50 250 LYS A C 1
ATOM 1915 O O . LYS A 1 250 ? 1.026 -9.009 -16.563 1.00 50.50 250 LYS A O 1
ATOM 1920 N N . CYS A 1 251 ? 1.321 -10.307 -14.769 1.00 55.34 251 CYS A N 1
ATOM 1921 C CA . CYS A 1 251 ? 0.057 -9.917 -14.141 1.00 55.34 251 CYS A CA 1
ATOM 1922 C C . CYS A 1 251 ? 0.226 -8.609 -13.353 1.00 55.34 251 CYS A C 1
ATOM 1924 O O . CYS A 1 251 ? 1.087 -8.584 -12.491 1.00 55.34 251 CYS A O 1
ATOM 1926 N N . PRO A 1 252 ? -0.587 -7.554 -13.554 1.00 55.72 252 PRO A N 1
ATOM 1927 C CA . PRO A 1 252 ? -0.466 -6.306 -12.794 1.00 55.72 252 PRO A CA 1
ATOM 1928 C C . PRO A 1 252 ? -1.079 -6.367 -11.381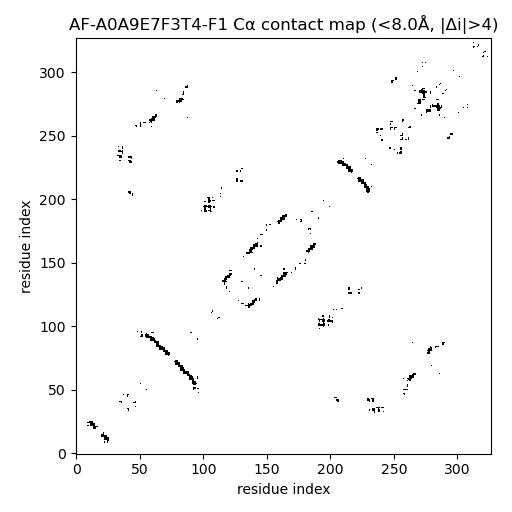 1.00 55.72 252 PRO A C 1
ATOM 1930 O O . PRO A 1 252 ? -1.054 -5.364 -10.673 1.00 55.72 252 PRO A O 1
ATOM 1933 N N . MET A 1 253 ? -1.663 -7.499 -10.963 1.00 64.94 253 MET A N 1
ATOM 1934 C CA . MET A 1 253 ? -2.231 -7.636 -9.620 1.00 64.94 253 MET A CA 1
ATOM 1935 C C . MET A 1 253 ? -1.161 -8.082 -8.627 1.00 64.94 253 MET A C 1
ATOM 1937 O O . MET A 1 253 ? -0.680 -9.211 -8.702 1.00 64.94 253 MET A O 1
ATOM 1941 N N . GLN A 1 254 ? -0.883 -7.222 -7.649 1.00 68.75 254 GLN A N 1
ATOM 1942 C CA . GLN A 1 254 ? 0.036 -7.472 -6.536 1.00 68.75 254 GLN A CA 1
ATOM 1943 C C . GLN A 1 254 ? -0.154 -8.865 -5.913 1.00 68.75 254 GLN A C 1
ATOM 1945 O O . GLN A 1 254 ? 0.775 -9.656 -5.884 1.00 68.75 254 GLN A O 1
ATOM 1950 N N . ILE A 1 255 ? -1.382 -9.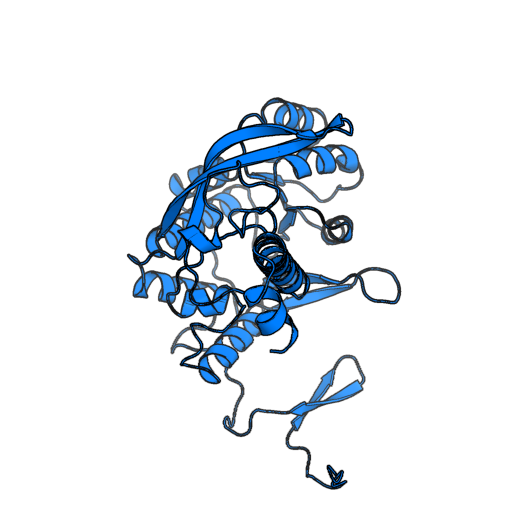215 -5.515 1.00 71.12 255 ILE A N 1
ATOM 1951 C CA . ILE A 1 255 ? -1.667 -10.471 -4.797 1.00 71.12 255 ILE A CA 1
ATOM 1952 C C . ILE A 1 255 ? -1.307 -11.712 -5.637 1.00 71.12 255 ILE A C 1
ATOM 1954 O O . ILE A 1 255 ? -0.855 -12.723 -5.104 1.00 71.12 255 ILE A O 1
ATOM 1958 N N . ALA A 1 256 ? -1.469 -11.645 -6.962 1.00 69.50 256 ALA A N 1
ATOM 1959 C CA . ALA A 1 256 ? -1.075 -12.740 -7.849 1.00 69.50 256 ALA A CA 1
ATOM 1960 C C . ALA A 1 256 ? 0.451 -12.840 -8.004 1.00 69.50 256 ALA A C 1
ATOM 1962 O O . ALA A 1 256 ? 0.987 -13.943 -8.105 1.00 69.50 256 ALA A O 1
ATOM 1963 N N . MET A 1 257 ? 1.154 -11.704 -8.001 1.00 70.75 257 MET A N 1
ATOM 1964 C CA . MET A 1 257 ? 2.617 -11.676 -7.990 1.00 70.75 257 MET A CA 1
ATOM 1965 C C . MET A 1 257 ? 3.178 -12.215 -6.667 1.00 70.75 257 MET A C 1
ATOM 1967 O O . MET A 1 257 ? 4.124 -13.004 -6.687 1.00 70.75 257 MET A O 1
ATOM 1971 N N . ASP A 1 258 ? 2.556 -11.854 -5.541 1.00 74.19 258 ASP A N 1
ATOM 1972 C CA . ASP A 1 258 ? 2.919 -12.337 -4.208 1.00 74.19 258 ASP A CA 1
ATOM 1973 C C . ASP A 1 258 ? 2.776 -13.860 -4.147 1.00 74.19 258 ASP A C 1
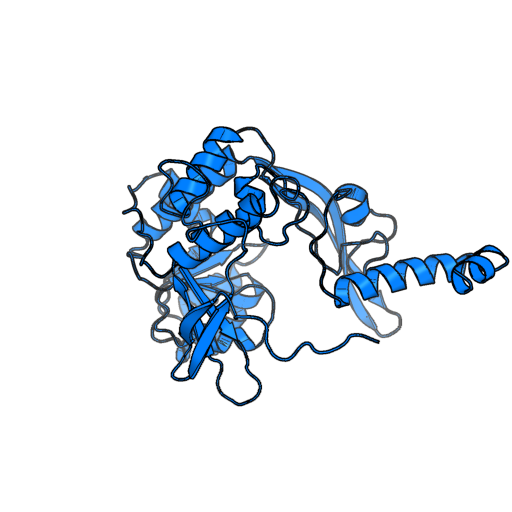ATOM 1975 O O . ASP A 1 258 ? 3.706 -14.560 -3.762 1.00 74.19 258 ASP A O 1
ATOM 1979 N N . ALA A 1 259 ? 1.651 -14.413 -4.613 1.00 78.81 259 ALA A N 1
ATOM 1980 C CA . ALA A 1 259 ? 1.445 -15.862 -4.695 1.00 78.81 259 ALA A CA 1
ATOM 1981 C C . ALA A 1 259 ? 2.458 -16.574 -5.621 1.00 78.81 259 ALA A C 1
ATOM 1983 O O . ALA A 1 259 ? 2.748 -17.759 -5.444 1.00 78.81 259 ALA A O 1
ATOM 1984 N N . ALA A 1 260 ? 3.026 -15.859 -6.597 1.00 80.56 260 ALA A N 1
ATOM 1985 C CA . ALA A 1 260 ? 4.041 -16.372 -7.515 1.00 80.56 260 ALA A CA 1
ATOM 1986 C C . ALA A 1 260 ? 5.487 -16.252 -6.987 1.00 80.56 260 ALA A C 1
ATOM 1988 O O . ALA A 1 260 ? 6.411 -16.747 -7.640 1.00 80.56 260 ALA A O 1
ATOM 1989 N N . GLY A 1 261 ? 5.714 -15.619 -5.830 1.00 84.50 261 GLY A N 1
ATOM 1990 C CA . GLY A 1 261 ? 7.055 -15.453 -5.264 1.00 84.50 261 GLY A CA 1
ATOM 1991 C C . GLY A 1 261 ? 7.890 -14.388 -5.974 1.00 84.50 261 GLY A C 1
ATOM 1992 O O . GLY A 1 261 ? 9.106 -14.561 -6.120 1.00 84.50 261 GLY A O 1
ATOM 1993 N N . ILE A 1 262 ? 7.237 -13.338 -6.477 1.00 85.19 262 ILE A N 1
ATOM 1994 C CA . ILE A 1 262 ? 7.856 -12.242 -7.227 1.00 85.19 262 ILE A CA 1
ATOM 1995 C C . ILE A 1 262 ? 8.179 -11.076 -6.304 1.00 85.19 262 ILE A C 1
ATOM 1997 O O . ILE A 1 262 ? 7.434 -10.771 -5.377 1.00 85.19 262 ILE A O 1
ATOM 2001 N N . SER A 1 263 ? 9.315 -10.440 -6.569 1.00 88.75 263 SER A N 1
ATOM 2002 C CA . SER A 1 263 ? 9.778 -9.255 -5.854 1.00 88.75 263 SER A CA 1
ATOM 2003 C C . SER A 1 263 ? 9.243 -7.996 -6.524 1.00 88.75 263 SER A C 1
ATOM 2005 O O . SER A 1 263 ? 9.335 -7.845 -7.744 1.00 88.75 263 SER A O 1
ATOM 2007 N N . ILE A 1 264 ? 8.703 -7.083 -5.727 1.00 85.81 264 ILE A N 1
ATOM 2008 C CA . ILE A 1 264 ? 8.006 -5.887 -6.186 1.00 85.81 264 ILE A CA 1
ATOM 2009 C C . ILE A 1 264 ? 8.704 -4.663 -5.618 1.00 85.81 264 ILE A C 1
ATOM 2011 O O . ILE A 1 264 ? 8.709 -4.424 -4.414 1.00 85.81 264 ILE A O 1
ATOM 2015 N N . GLY A 1 265 ? 9.322 -3.891 -6.510 1.00 88.00 265 GLY A N 1
ATOM 2016 C CA . GLY A 1 265 ? 9.917 -2.603 -6.178 1.00 88.00 265 GLY A CA 1
ATOM 2017 C C . GLY A 1 265 ? 8.919 -1.476 -6.417 1.00 88.00 265 GLY A C 1
ATOM 2018 O O . GLY A 1 265 ? 8.479 -1.271 -7.549 1.00 88.00 265 GLY A O 1
ATOM 2019 N N . TYR A 1 266 ? 8.585 -0.726 -5.372 1.00 87.44 266 TYR A N 1
ATOM 2020 C CA . TYR A 1 266 ? 7.754 0.465 -5.482 1.00 87.44 266 TYR A CA 1
ATOM 2021 C C . TYR A 1 266 ? 8.543 1.623 -6.094 1.00 87.44 266 TYR A C 1
ATOM 2023 O O . TYR A 1 266 ? 9.734 1.811 -5.832 1.00 87.44 266 TYR A O 1
ATOM 2031 N N . ALA A 1 267 ? 7.861 2.398 -6.930 1.00 85.50 267 ALA A N 1
ATOM 2032 C CA . ALA A 1 267 ? 8.393 3.567 -7.611 1.00 85.50 267 ALA A CA 1
ATOM 2033 C C . ALA A 1 267 ? 7.267 4.585 -7.826 1.00 85.50 267 ALA A C 1
ATOM 2035 O O . ALA A 1 267 ? 6.098 4.214 -7.949 1.00 85.50 267 ALA A O 1
ATOM 2036 N N . SER A 1 268 ? 7.616 5.868 -7.919 1.00 83.88 268 SER A N 1
ATOM 2037 C CA . SER A 1 268 ? 6.685 6.920 -8.323 1.00 83.88 268 SER A CA 1
ATOM 2038 C C . SER A 1 268 ? 6.927 7.323 -9.772 1.00 83.88 268 SER A C 1
ATOM 2040 O O . SER A 1 268 ? 8.050 7.343 -10.276 1.00 83.88 268 SER A O 1
ATOM 2042 N N . LEU A 1 269 ? 5.866 7.779 -10.429 1.00 81.31 269 LEU A N 1
ATOM 2043 C CA . LEU A 1 269 ? 5.932 8.484 -11.707 1.00 81.31 269 LEU A CA 1
ATOM 2044 C C . LEU A 1 269 ? 6.965 9.630 -11.719 1.00 81.31 269 LEU A C 1
ATOM 2046 O O . LEU A 1 269 ? 7.537 9.944 -12.763 1.00 81.31 269 LEU A O 1
ATOM 2050 N N . LEU A 1 270 ? 7.192 10.263 -10.565 1.00 87.62 270 LEU A N 1
ATOM 2051 C CA . LEU A 1 270 ? 8.128 11.376 -10.404 1.00 87.62 270 LEU A CA 1
ATOM 2052 C C . LEU A 1 270 ? 9.566 10.930 -10.098 1.00 87.62 270 LEU A C 1
ATOM 2054 O O . LEU A 1 270 ? 10.461 11.772 -10.088 1.00 87.62 270 LEU A O 1
ATOM 2058 N N . THR A 1 271 ? 9.800 9.634 -9.888 1.00 90.25 271 THR A N 1
ATOM 2059 C CA . THR A 1 271 ? 11.114 9.050 -9.566 1.00 90.25 271 THR A CA 1
ATOM 2060 C C . THR A 1 271 ? 11.556 7.956 -10.549 1.00 90.25 271 THR A C 1
ATOM 2062 O O . THR A 1 271 ? 12.704 7.521 -10.517 1.00 90.25 271 THR A O 1
ATOM 2065 N N . LEU A 1 272 ? 10.680 7.569 -11.485 1.00 89.38 272 LEU A N 1
ATOM 2066 C CA . LEU A 1 272 ? 10.865 6.433 -12.392 1.00 89.38 272 LEU A CA 1
ATOM 2067 C C . LEU A 1 272 ? 12.138 6.488 -13.254 1.00 89.38 272 LEU A C 1
ATOM 2069 O O . LEU A 1 272 ? 12.815 5.477 -13.414 1.00 89.38 272 LEU A O 1
ATOM 2073 N N . THR A 1 273 ? 12.463 7.643 -13.835 1.00 90.19 273 THR A N 1
ATOM 2074 C CA . THR A 1 273 ? 13.604 7.825 -14.749 1.00 90.19 273 THR A CA 1
ATOM 2075 C C . THR A 1 273 ? 14.660 8.732 -14.124 1.00 90.19 273 THR A C 1
ATOM 2077 O O . THR A 1 273 ? 14.337 9.574 -13.291 1.00 90.19 273 THR A O 1
ATOM 2080 N N . ASP A 1 274 ? 15.915 8.639 -14.576 1.00 90.69 274 ASP A N 1
ATOM 2081 C CA . ASP A 1 274 ? 17.015 9.514 -14.114 1.00 90.69 274 ASP A CA 1
ATOM 2082 C C . ASP A 1 274 ? 16.750 11.012 -14.368 1.00 90.69 274 ASP A C 1
ATOM 2084 O O . ASP A 1 274 ? 17.394 11.884 -13.791 1.00 90.69 274 ASP A O 1
ATOM 2088 N N . THR A 1 275 ? 15.807 11.316 -15.261 1.00 86.31 275 THR A N 1
ATOM 2089 C CA . THR A 1 275 ? 15.386 12.674 -15.617 1.00 86.31 275 THR A CA 1
ATOM 2090 C C . THR A 1 275 ? 14.059 13.080 -14.982 1.00 86.31 275 THR A C 1
ATOM 2092 O O . THR A 1 275 ? 13.558 14.157 -15.298 1.00 86.31 275 THR A O 1
ATOM 2095 N N . SER A 1 276 ? 13.458 12.228 -14.147 1.00 87.56 276 SER A N 1
ATOM 2096 C CA . SER A 1 276 ? 12.157 12.509 -13.548 1.00 87.56 276 SER A CA 1
ATOM 2097 C C . SER A 1 276 ? 12.222 13.673 -12.555 1.00 87.56 276 SER A C 1
ATOM 2099 O O . SER A 1 276 ? 13.248 13.932 -11.924 1.00 87.56 276 SER A O 1
ATOM 2101 N N . ASP A 1 277 ? 11.096 14.370 -12.400 1.00 86.12 277 ASP A N 1
ATOM 2102 C CA . ASP A 1 277 ? 11.038 15.666 -11.719 1.00 86.12 277 ASP A CA 1
ATOM 2103 C C . ASP A 1 277 ? 11.471 15.632 -10.253 1.00 86.12 277 ASP A C 1
ATOM 2105 O O . ASP A 1 277 ? 12.007 16.629 -9.779 1.00 86.12 277 ASP A O 1
ATOM 2109 N N . LYS A 1 278 ? 11.294 14.518 -9.534 1.00 89.81 278 LYS A N 1
ATOM 2110 C CA . LYS A 1 278 ? 11.745 14.395 -8.141 1.00 89.81 278 LYS A CA 1
ATOM 2111 C C . LYS A 1 278 ? 13.143 13.805 -7.998 1.00 89.81 278 LYS A C 1
ATOM 2113 O O . LYS A 1 278 ? 13.638 13.769 -6.884 1.00 89.81 278 LYS A O 1
ATOM 2118 N N . ILE A 1 279 ? 13.820 13.368 -9.057 1.00 92.56 279 ILE A N 1
ATOM 2119 C CA . ILE A 1 279 ? 15.192 12.850 -8.938 1.00 92.56 279 ILE A CA 1
ATOM 2120 C C . ILE A 1 279 ? 16.193 14.009 -8.899 1.00 92.56 279 ILE A C 1
ATOM 2122 O O . ILE A 1 279 ? 16.161 14.913 -9.742 1.00 92.56 279 ILE A O 1
ATOM 2126 N N . LYS A 1 280 ? 17.099 13.993 -7.911 1.00 91.56 280 LYS A N 1
ATOM 2127 C CA . LYS A 1 280 ? 18.237 14.919 -7.847 1.00 91.56 280 LYS A CA 1
ATOM 2128 C C . LYS A 1 280 ? 19.102 14.747 -9.097 1.00 91.56 280 LYS A C 1
ATOM 2130 O O . LYS A 1 280 ? 19.496 13.628 -9.435 1.00 91.56 280 LYS A O 1
ATOM 2135 N N . LYS A 1 281 ? 19.431 15.851 -9.774 1.00 89.44 281 LYS A N 1
ATOM 2136 C CA . LYS A 1 281 ? 20.236 15.819 -11.006 1.00 89.44 281 LYS A CA 1
ATOM 2137 C C . LYS A 1 281 ? 21.557 15.075 -10.786 1.00 89.44 281 LYS A C 1
ATOM 2139 O O . LYS A 1 281 ? 22.230 15.282 -9.780 1.00 89.44 281 LYS A O 1
ATOM 2144 N N . GLY A 1 282 ? 21.915 14.217 -11.742 1.00 88.94 282 GLY A N 1
ATOM 2145 C CA . GLY A 1 282 ? 23.121 13.383 -11.674 1.00 88.94 282 GLY A CA 1
ATOM 2146 C C . GLY A 1 282 ? 22.960 12.080 -10.884 1.00 88.94 282 GLY A C 1
ATOM 2147 O O . GLY A 1 282 ? 23.928 11.337 -10.760 1.00 88.94 282 GLY A O 1
ATOM 2148 N N . THR A 1 283 ? 21.763 11.780 -10.371 1.00 93.69 283 THR A N 1
ATOM 2149 C CA . THR A 1 283 ? 21.471 10.534 -9.641 1.00 93.69 283 THR A CA 1
ATOM 2150 C C . THR A 1 283 ? 20.514 9.633 -10.431 1.00 93.69 283 THR A C 1
ATOM 2152 O O . THR A 1 283 ? 19.997 10.032 -11.476 1.00 93.69 283 THR A O 1
ATOM 2155 N N . LYS A 1 284 ? 20.327 8.385 -9.980 1.00 94.44 284 LYS A N 1
ATOM 2156 C CA . LYS A 1 284 ? 19.555 7.368 -10.710 1.00 94.44 284 LYS A CA 1
ATOM 2157 C C . LYS A 1 284 ? 18.100 7.285 -10.247 1.00 94.44 284 LYS A C 1
ATOM 2159 O O . LYS A 1 284 ? 17.823 7.184 -9.047 1.00 94.44 284 LYS A O 1
ATOM 2164 N N . GLY A 1 285 ? 17.198 7.232 -11.222 1.00 93.00 285 GLY A N 1
ATOM 2165 C CA . GLY A 1 285 ? 15.784 6.924 -11.034 1.00 93.00 285 GLY A CA 1
ATOM 2166 C C . GLY A 1 285 ? 15.526 5.431 -10.833 1.00 93.00 285 GLY A C 1
ATOM 2167 O O . GLY A 1 285 ? 16.430 4.599 -10.941 1.00 93.00 285 GLY A O 1
ATOM 2168 N N . ASP A 1 286 ? 14.280 5.090 -10.529 1.00 93.12 286 ASP A N 1
ATOM 2169 C CA . ASP A 1 286 ? 13.899 3.741 -10.101 1.00 93.12 286 ASP A CA 1
ATOM 2170 C C . ASP A 1 286 ? 14.116 2.682 -11.174 1.00 93.12 286 ASP A C 1
ATOM 2172 O O . ASP A 1 286 ? 14.701 1.645 -10.884 1.00 93.12 286 ASP A O 1
ATOM 2176 N N . ALA A 1 287 ? 13.746 2.946 -12.429 1.00 91.88 287 ALA A N 1
ATOM 2177 C CA . ALA A 1 287 ? 13.914 1.976 -13.510 1.00 91.88 287 ALA A CA 1
ATOM 2178 C C . ALA A 1 287 ? 15.392 1.613 -13.743 1.00 91.88 287 ALA A C 1
ATOM 2180 O O . ALA A 1 287 ? 15.713 0.462 -14.036 1.00 91.88 287 ALA A O 1
ATOM 2181 N N . SER A 1 288 ? 16.300 2.577 -13.568 1.00 92.75 288 SER A N 1
ATOM 2182 C CA . SER A 1 288 ? 17.744 2.381 -13.741 1.00 92.75 288 SER A CA 1
ATOM 2183 C C . SER A 1 288 ? 18.369 1.542 -12.623 1.00 92.75 288 SER A C 1
ATOM 2185 O O . SER A 1 288 ? 19.338 0.819 -12.873 1.00 92.75 288 SER A O 1
ATOM 2187 N N . VAL A 1 289 ? 17.844 1.658 -11.397 1.00 95.50 289 VAL A N 1
ATOM 2188 C CA . VAL A 1 289 ? 18.324 0.915 -10.220 1.00 95.50 289 VAL A CA 1
ATOM 2189 C C . VAL A 1 289 ? 17.640 -0.448 -10.118 1.00 95.50 289 VAL A C 1
ATOM 2191 O O . VAL A 1 289 ? 18.330 -1.457 -10.020 1.00 95.50 289 VAL A O 1
ATOM 2194 N N . LEU A 1 290 ? 16.307 -0.483 -10.187 1.00 92.94 290 LEU A N 1
ATOM 2195 C CA . LEU A 1 290 ? 15.493 -1.692 -10.049 1.00 92.94 290 LEU A CA 1
ATOM 2196 C C . LEU A 1 290 ? 15.651 -2.644 -11.235 1.00 92.94 290 LEU A C 1
ATOM 2198 O O . LEU A 1 290 ? 15.582 -3.854 -11.049 1.00 92.94 290 LEU A O 1
ATOM 2202 N N . ARG A 1 291 ? 15.846 -2.104 -12.449 1.00 92.69 291 ARG A N 1
ATOM 2203 C CA . ARG A 1 291 ? 15.892 -2.866 -13.710 1.00 92.69 291 ARG A CA 1
ATOM 2204 C C . ARG A 1 291 ? 14.712 -3.851 -13.830 1.00 92.69 291 ARG A C 1
ATOM 2206 O O . ARG A 1 291 ? 14.934 -5.058 -13.937 1.00 92.69 291 ARG A O 1
ATOM 2213 N N . PRO A 1 292 ? 13.460 -3.354 -13.782 1.00 88.69 292 PRO A N 1
ATOM 2214 C CA . PRO A 1 292 ? 12.288 -4.216 -13.720 1.00 88.69 292 PRO A CA 1
ATOM 2215 C C . PRO A 1 292 ? 12.157 -5.078 -14.983 1.00 88.69 292 PRO A C 1
ATOM 2217 O O . PRO A 1 292 ? 12.308 -4.589 -16.101 1.00 88.69 292 PRO A O 1
ATOM 2220 N N . THR A 1 293 ? 11.827 -6.358 -14.804 1.00 86.81 293 THR A N 1
ATOM 2221 C CA . THR A 1 293 ? 11.453 -7.270 -15.901 1.00 86.81 293 THR A CA 1
ATOM 2222 C C . THR A 1 293 ? 10.008 -7.061 -16.349 1.00 86.81 293 THR A C 1
ATOM 2224 O O . THR A 1 293 ? 9.678 -7.279 -17.514 1.00 86.81 293 THR A O 1
ATOM 2227 N N . LEU A 1 294 ? 9.162 -6.602 -15.426 1.00 80.62 294 LEU A N 1
ATOM 2228 C CA . LEU A 1 294 ? 7.783 -6.203 -15.648 1.00 80.62 294 LEU A CA 1
ATOM 2229 C C . LEU A 1 294 ? 7.533 -4.861 -14.971 1.00 80.62 294 LEU A C 1
ATOM 2231 O O . LEU A 1 294 ? 7.948 -4.643 -13.836 1.00 80.62 294 LEU A O 1
ATOM 2235 N N . MET A 1 295 ? 6.784 -3.996 -15.644 1.00 80.94 295 MET A N 1
ATOM 2236 C CA . MET A 1 295 ? 6.285 -2.760 -15.064 1.00 80.94 295 MET A CA 1
ATOM 2237 C C . MET A 1 295 ? 4.772 -2.695 -15.256 1.00 80.94 295 MET A C 1
ATOM 2239 O O . MET A 1 295 ? 4.288 -2.727 -16.388 1.00 80.94 295 MET A O 1
ATOM 2243 N N . ALA A 1 296 ? 4.024 -2.592 -14.156 1.00 75.62 296 ALA A N 1
ATOM 2244 C CA . ALA A 1 296 ? 2.618 -2.218 -14.224 1.00 75.62 296 ALA A CA 1
ATOM 2245 C C . ALA A 1 296 ? 2.536 -0.754 -14.680 1.00 75.62 296 ALA A C 1
ATOM 2247 O O . ALA A 1 296 ? 3.088 0.135 -14.032 1.00 75.62 296 ALA A O 1
ATOM 2248 N N . ALA A 1 297 ? 1.896 -0.509 -15.824 1.00 75.31 297 ALA A N 1
ATOM 2249 C CA . ALA A 1 297 ? 1.859 0.807 -16.447 1.00 75.31 297 ALA A CA 1
ATOM 2250 C C . ALA A 1 297 ? 0.430 1.217 -16.812 1.00 75.31 297 ALA A C 1
ATOM 2252 O O . ALA A 1 297 ? -0.340 0.437 -17.367 1.00 75.31 297 ALA A O 1
ATOM 2253 N N . VAL A 1 298 ? 0.109 2.478 -16.537 1.00 78.69 298 VAL A N 1
ATOM 2254 C CA . VAL A 1 298 ? -1.048 3.190 -17.092 1.00 78.69 298 VAL A CA 1
ATOM 2255 C C . VAL A 1 298 ? -0.578 4.079 -18.250 1.00 78.69 298 VAL A C 1
ATOM 2257 O O . VAL A 1 298 ? 0.617 4.389 -18.305 1.00 78.69 298 VAL A O 1
ATOM 2260 N N . PRO A 1 299 ? -1.464 4.546 -19.152 1.00 81.00 299 PRO A N 1
ATOM 2261 C CA . PRO A 1 299 ? -1.067 5.393 -20.282 1.00 81.00 299 PRO A CA 1
ATOM 2262 C C . PRO A 1 299 ? -0.161 6.571 -19.892 1.00 81.00 299 PRO A C 1
ATOM 2264 O O . PRO A 1 299 ? 0.871 6.775 -20.518 1.00 81.00 299 PRO A O 1
ATOM 2267 N N . ALA A 1 300 ? -0.441 7.237 -18.767 1.00 78.12 300 ALA A N 1
ATOM 2268 C CA . ALA A 1 300 ? 0.382 8.340 -18.262 1.00 78.12 300 ALA A CA 1
ATOM 2269 C C . ALA A 1 300 ? 1.846 7.952 -17.944 1.00 78.12 300 ALA A C 1
ATOM 2271 O O . ALA A 1 300 ? 2.752 8.772 -18.098 1.00 78.12 300 ALA A O 1
ATOM 2272 N N . ILE A 1 301 ? 2.101 6.707 -17.511 1.00 80.62 301 ILE A N 1
ATOM 2273 C CA . ILE A 1 301 ? 3.467 6.183 -17.332 1.00 80.62 301 ILE A CA 1
ATOM 2274 C C . ILE A 1 301 ? 4.147 6.049 -18.696 1.00 80.62 301 ILE A C 1
ATOM 2276 O O . ILE A 1 301 ? 5.286 6.488 -18.859 1.00 80.62 301 ILE A O 1
ATOM 2280 N N . LEU A 1 302 ? 3.444 5.483 -19.680 1.00 85.69 302 LEU A N 1
ATOM 2281 C CA . LEU A 1 302 ? 3.972 5.280 -21.030 1.00 85.69 302 LEU A CA 1
ATOM 2282 C C . LEU A 1 302 ? 4.268 6.611 -21.732 1.00 85.69 302 LEU A C 1
ATOM 2284 O O . LEU A 1 302 ? 5.323 6.746 -22.351 1.00 85.69 302 LEU A O 1
ATOM 2288 N N . ASP A 1 303 ? 3.395 7.608 -21.574 1.00 84.00 303 ASP A N 1
ATOM 2289 C CA . ASP A 1 303 ? 3.600 8.955 -22.109 1.00 84.00 303 ASP A CA 1
ATOM 2290 C C . ASP A 1 303 ? 4.868 9.600 -21.538 1.00 84.00 303 ASP A C 1
ATOM 2292 O O . ASP A 1 303 ? 5.706 10.082 -22.298 1.00 84.00 303 ASP A O 1
ATOM 2296 N N . ARG A 1 304 ? 5.096 9.524 -20.218 1.00 79.19 304 ARG A N 1
ATOM 2297 C CA . ARG A 1 304 ? 6.332 10.055 -19.615 1.00 79.19 304 ARG A CA 1
ATOM 2298 C C . ARG A 1 304 ? 7.590 9.337 -20.085 1.00 79.19 304 ARG A C 1
ATOM 2300 O O . ARG A 1 304 ? 8.611 9.988 -20.309 1.00 79.19 304 ARG A O 1
ATOM 2307 N N . VAL A 1 305 ? 7.540 8.012 -20.224 1.00 81.94 305 VAL A N 1
ATOM 2308 C CA . VAL A 1 305 ? 8.669 7.241 -20.764 1.00 81.94 305 VAL A CA 1
ATOM 2309 C C . VAL A 1 305 ? 8.964 7.689 -22.196 1.00 81.94 305 VAL A C 1
ATOM 2311 O O . VAL A 1 305 ? 10.120 7.970 -22.517 1.00 81.94 305 VAL A O 1
ATOM 2314 N N . ARG A 1 306 ? 7.930 7.836 -23.035 1.00 84.50 306 ARG A N 1
ATOM 2315 C CA . ARG A 1 306 ? 8.061 8.351 -24.404 1.00 84.50 306 ARG A CA 1
ATOM 2316 C C . ARG A 1 306 ? 8.687 9.743 -24.418 1.00 84.50 306 ARG A C 1
ATOM 2318 O O . ARG A 1 306 ? 9.628 9.969 -25.174 1.00 84.50 306 ARG A O 1
ATOM 2325 N N . ASP A 1 307 ? 8.203 10.660 -23.589 1.00 82.38 307 ASP A N 1
ATOM 2326 C CA . ASP A 1 307 ? 8.679 12.044 -23.564 1.00 82.38 307 ASP A CA 1
ATOM 2327 C C . ASP A 1 307 ? 10.143 12.129 -23.093 1.00 82.38 307 ASP A C 1
ATOM 2329 O O . ASP A 1 307 ? 10.947 12.866 -23.670 1.00 82.38 307 ASP A O 1
ATOM 2333 N N . ALA A 1 308 ? 10.535 11.309 -22.110 1.00 78.19 308 ALA A N 1
ATOM 2334 C CA . ALA A 1 308 ? 11.925 11.197 -21.667 1.00 78.19 308 ALA A CA 1
ATOM 2335 C C . ALA A 1 308 ? 12.852 10.654 -22.771 1.00 78.19 308 ALA A C 1
ATOM 2337 O O . ALA A 1 308 ? 13.976 11.140 -22.931 1.00 78.19 308 ALA A O 1
ATOM 2338 N N . VAL A 1 309 ? 12.389 9.669 -23.552 1.00 83.69 309 VAL A N 1
ATOM 2339 C CA . VAL A 1 309 ? 13.123 9.144 -24.716 1.00 83.69 309 VAL A CA 1
ATOM 2340 C C . VAL A 1 309 ? 13.239 10.212 -25.803 1.00 83.69 309 VAL A C 1
ATOM 2342 O O . VAL A 1 309 ? 14.354 10.491 -26.248 1.00 83.69 309 VAL A O 1
ATOM 2345 N N . ARG A 1 310 ? 12.132 10.869 -26.174 1.00 82.88 310 ARG A N 1
ATOM 2346 C CA . ARG A 1 310 ? 12.111 11.936 -27.189 1.00 82.88 310 ARG A CA 1
ATOM 2347 C C . ARG A 1 310 ? 13.066 13.069 -26.840 1.00 82.88 310 ARG A C 1
ATOM 2349 O O . ARG A 1 310 ? 13.893 13.425 -27.667 1.00 82.88 310 ARG A O 1
ATOM 2356 N N . LYS A 1 311 ? 13.080 13.529 -25.585 1.00 82.50 311 LYS A N 1
ATOM 2357 C CA . LYS A 1 311 ? 14.016 14.567 -25.124 1.00 82.50 311 LYS A CA 1
ATOM 2358 C C . LYS A 1 311 ? 15.486 14.187 -25.342 1.00 82.50 311 LYS A C 1
ATOM 2360 O O . LYS A 1 311 ? 16.292 15.039 -25.708 1.00 82.50 311 LYS A O 1
ATOM 2365 N N . LYS A 1 312 ? 15.854 12.916 -25.135 1.00 82.06 312 LYS A N 1
ATOM 2366 C CA . LYS A 1 312 ? 17.220 12.421 -25.394 1.00 82.06 312 LYS A CA 1
ATOM 2367 C C . LYS A 1 312 ? 17.529 12.329 -26.891 1.00 82.06 312 LYS A C 1
ATOM 2369 O O . LYS A 1 312 ? 18.657 12.620 -27.284 1.00 82.06 312 LYS A O 1
ATOM 2374 N N . VAL A 1 313 ? 16.559 11.917 -27.707 1.00 85.81 313 VAL A N 1
ATOM 2375 C CA . VAL A 1 313 ? 16.691 11.851 -29.173 1.00 85.81 313 VAL A CA 1
ATOM 2376 C C . VAL A 1 313 ? 16.844 13.257 -29.758 1.00 85.81 313 VAL A C 1
ATOM 2378 O O . VAL A 1 313 ? 17.785 13.508 -30.510 1.00 85.81 313 VAL A O 1
ATOM 2381 N N . ASP A 1 314 ? 15.993 14.193 -29.339 1.00 83.69 314 ASP A N 1
ATOM 2382 C CA . ASP A 1 314 ? 16.028 15.595 -29.755 1.00 83.69 314 ASP A CA 1
ATOM 2383 C C . ASP A 1 314 ? 17.347 16.275 -29.388 1.00 83.69 314 ASP A C 1
ATOM 2385 O O . ASP A 1 314 ? 17.921 16.977 -30.217 1.00 83.69 314 ASP A O 1
ATOM 2389 N N . ALA A 1 315 ? 17.871 16.016 -28.185 1.00 83.75 315 ALA A N 1
ATOM 2390 C CA . ALA A 1 315 ? 19.153 16.564 -27.749 1.00 83.75 315 ALA A CA 1
ATOM 2391 C C . ALA A 1 315 ? 20.350 16.042 -28.567 1.00 83.75 315 ALA A C 1
ATOM 2393 O O . ALA A 1 315 ? 21.346 16.749 -28.701 1.00 83.75 315 ALA A O 1
ATOM 2394 N N . LYS A 1 316 ? 20.277 14.816 -29.109 1.00 84.69 316 LYS A N 1
ATOM 2395 C CA . LYS A 1 316 ? 21.323 14.257 -29.986 1.00 84.69 316 LYS A CA 1
ATOM 2396 C C . LYS A 1 316 ? 21.217 14.760 -31.430 1.00 84.69 316 LYS A C 1
ATOM 2398 O O . LYS A 1 316 ? 22.244 14.932 -32.080 1.00 84.69 316 LYS A O 1
ATOM 2403 N N . GLY A 1 317 ? 19.999 14.986 -31.927 1.00 83.31 317 GLY A N 1
ATOM 2404 C CA . GLY A 1 317 ? 19.738 15.518 -33.267 1.00 83.31 317 GLY A CA 1
ATOM 2405 C C . GLY A 1 317 ? 20.251 14.646 -34.428 1.00 83.31 317 GLY A C 1
ATOM 2406 O O . GLY A 1 317 ? 20.534 13.454 -34.287 1.00 83.31 317 GLY A O 1
ATOM 2407 N N . GLY A 1 318 ? 20.346 15.254 -35.614 1.00 85.00 318 GLY A N 1
ATOM 2408 C CA . GLY A 1 318 ? 21.001 14.666 -36.789 1.00 85.00 318 GLY A CA 1
ATOM 2409 C C . GLY A 1 318 ? 20.349 13.390 -37.343 1.00 85.00 318 GLY A C 1
ATOM 2410 O O . GLY A 1 318 ? 19.125 13.253 -37.376 1.00 85.00 318 GLY A O 1
ATOM 2411 N N . LEU A 1 319 ? 21.188 12.461 -37.818 1.00 80.88 319 LEU A N 1
ATOM 2412 C CA . LEU A 1 319 ? 20.767 11.202 -38.450 1.00 80.88 319 LEU A CA 1
ATOM 2413 C C . LEU A 1 319 ? 19.977 10.298 -37.488 1.00 80.88 319 LEU A C 1
ATOM 2415 O O . LEU A 1 319 ? 19.020 9.655 -37.903 1.00 80.88 319 LEU A O 1
ATOM 2419 N N . LEU A 1 320 ? 20.345 10.285 -36.202 1.00 75.25 320 LEU A N 1
ATOM 2420 C CA . LEU A 1 320 ? 19.671 9.487 -35.172 1.00 75.25 320 LEU A CA 1
ATOM 2421 C C . LEU A 1 320 ? 18.220 9.924 -34.963 1.00 75.25 320 LEU A C 1
ATOM 2423 O O . LEU A 1 320 ? 17.348 9.070 -34.845 1.00 75.25 320 LEU A O 1
ATOM 2427 N N . LYS A 1 321 ? 17.954 11.236 -34.967 1.00 81.38 321 LYS A N 1
ATOM 2428 C CA . LYS A 1 321 ? 16.586 11.760 -34.901 1.00 81.38 321 LYS A CA 1
ATOM 2429 C C . LYS A 1 321 ? 15.780 11.369 -36.140 1.00 81.38 321 LYS A C 1
ATOM 2431 O O . LYS A 1 321 ? 14.697 10.820 -36.006 1.00 81.38 321 LYS A O 1
ATOM 2436 N N . LYS A 1 322 ? 16.350 11.552 -37.338 1.00 79.94 322 LYS A N 1
ATOM 2437 C CA . LYS A 1 322 ? 15.689 11.164 -38.596 1.00 79.94 322 LYS A CA 1
ATOM 2438 C C . LYS A 1 322 ? 15.355 9.670 -38.657 1.00 79.94 322 LYS A C 1
ATOM 2440 O O . LYS A 1 322 ? 14.294 9.322 -39.148 1.00 79.94 322 LYS A O 1
ATOM 2445 N N . LEU A 1 323 ? 16.238 8.798 -38.166 1.00 81.31 323 LEU A N 1
ATOM 2446 C CA . LEU A 1 323 ? 15.982 7.355 -38.096 1.00 81.31 323 LEU A CA 1
ATOM 2447 C C . LEU A 1 323 ? 14.890 7.011 -37.078 1.00 81.31 323 LEU A C 1
ATOM 2449 O O . LEU A 1 323 ? 14.069 6.144 -37.349 1.00 81.31 323 LEU A O 1
ATOM 2453 N N . PHE A 1 324 ? 14.873 7.687 -35.927 1.00 84.12 324 PHE A N 1
ATOM 2454 C CA . PHE A 1 324 ? 13.861 7.474 -34.893 1.00 84.12 324 PHE A CA 1
ATOM 2455 C C . PHE A 1 324 ? 12.470 7.959 -35.322 1.00 84.12 324 PHE A C 1
ATOM 2457 O O . PHE A 1 324 ? 11.487 7.321 -34.983 1.00 84.12 324 PHE A O 1
ATOM 2464 N N . ASP A 1 325 ? 12.385 9.056 -36.079 1.00 82.94 325 ASP A N 1
ATOM 2465 C CA . ASP A 1 325 ? 11.111 9.614 -36.559 1.00 82.94 325 ASP A CA 1
ATOM 2466 C C . ASP A 1 325 ? 10.483 8.798 -37.711 1.00 82.94 325 ASP A C 1
ATOM 2468 O O . ASP A 1 325 ? 9.303 8.967 -38.013 1.00 82.94 325 ASP A O 1
ATOM 2472 N N . VAL A 1 326 ? 11.268 7.940 -38.376 1.00 81.19 326 VAL A N 1
ATOM 2473 C CA . VAL A 1 326 ? 10.825 7.079 -39.492 1.00 81.19 326 VAL A CA 1
ATOM 2474 C C . VAL A 1 326 ? 10.413 5.674 -39.021 1.00 81.19 326 VAL A C 1
ATOM 2476 O O . VAL A 1 326 ? 9.705 4.981 -39.753 1.00 81.19 326 VAL A O 1
ATOM 2479 N N . ALA A 1 327 ? 10.858 5.254 -37.832 1.00 59.88 327 ALA A N 1
ATOM 2480 C CA . ALA A 1 327 ? 10.583 3.944 -37.232 1.00 59.88 327 ALA A CA 1
ATOM 2481 C C . ALA A 1 327 ? 9.282 3.938 -36.413 1.00 59.88 327 ALA A C 1
ATOM 2483 O O . ALA A 1 327 ? 8.599 2.889 -36.435 1.00 59.88 327 ALA A O 1
#

InterPro domains:
  IPR000873 AMP-dependent synthetase/ligase domain [PF00501] (85-132)
  IPR000873 AMP-dependent synthetase/ligase domain [PF00501] (134-312)
  IPR020459 AMP-binding [PR00154] (208-219)
  IPR020459 AMP-binding [PR00154] (220-228)
  IPR020845 AMP-binding, conserved site [PS00455] (213-224)
  IPR042099 ANL, N-terminal domain [G3DSA:3.40.50.12780] (50-323)

Nearest PDB structures (foldseek):
  6oz1-assembly1_A  TM=7.451E-01  e=8.431E-13  Mycobacteroides chelonae
  7ywk-assembly2_B  TM=5.865E-01  e=1.226E-08  Brevibacillus parabrevis
  2vsq-assembly1_A  TM=5.924E-01  e=3.809E-06  Bacillus subtilis
  1zcc-assembly1_D  TM=4.569E-01  e=4.775E+00  Agrobacterium fabrum str. C58

Secondary structure (DSSP, 8-state):
-----TT----EEEEESSSSEEEEEPPTT-SS----SSTT--SHHHHHHHHHHHTTTSEEEEEEEEEEEEEEEPTTS-EEEEEEEEEEEEEEHHHHHHHHHHHHHHHHHTT--TT--EEEE-S--GGGGGGGGTT--EEEEEHHHHHHHHHTGGG-TT--EEEEE--S--HHHHHHHHHH-S-EEEEHHHHHHHHHHS-----PPPTTSEEEEEEE--SSSS-EEEEEEHHHHHHHHHHHHHH-GGGTTT---HHHHHHTT--EE---TTTSSTTSTTBPTTS--HHHHH--S-----HHHHHHHHHHHHHHHHHH-HHHHHHHHH-

Radius of gyration: 23.7 Å; Cα contacts (8 Å, |Δi|>4): 483; chains: 1; bounding box: 55×59×67 Å

Mean predicted aligned error: 10.5 Å

Sequence (327 aa):
MLRESNDAKKRGLLVDAGGEPGYAVRNHRFASPVESLWEGVSTLAELFEQSCKRFACKPLLGSRELISRGTEVSQDGRSFEKLHLGNYQWISYGEAFKAVCNIASGLLQLGIKKNDRIAIFCETRAEWFLALQTEVSTVICGHKELRKLIGISGQLDTVKHVIYIAEDSISTEVSQAKENTSWMITSFTEVERMGMEKPVDADLPISSDLAVIMYTSGSTGLPKGVMMMRGNVLATVSAVMTISPSIGTKCPMQIAMDAAGISIGYASLLTLTDTSDKIKKGTKGDASVLRPTLMAAVPAILDRVRDAVRKKVDAKGGLLKKLFDVA